Protein AF-A0A0N4XWM5-F1 (afdb_monomer_lite)

Radius of gyration: 23.97 Å; chains: 1; bounding box: 56×92×48 Å

Foldseek 3Di:
DDDDDDDPDPDPPPPPPPPPPPPPDLAQPAADPLLLVLLVLLLVLLVQLLVLCVVLVLPQLNVLSVVLNVLSSVNSNDNDLVCNLVSLLVSLVSLLSSLVSLCCSQPVDPDDDDVVSVVSSVSSLVSSLSSLLSSLSSNLRSDPDPVLSVVSVVLSVVLVVPPVPDDPCNSVSSSVSSVVNSVSSDD

Structure (mmCIF, N/CA/C/O backbone):
data_AF-A0A0N4XWM5-F1
#
_entry.id   AF-A0A0N4XWM5-F1
#
loop_
_atom_site.group_PDB
_atom_site.id
_atom_site.type_symbol
_atom_site.label_atom_id
_atom_site.label_alt_id
_atom_site.label_comp_id
_atom_site.label_asym_id
_atom_site.label_entity_id
_atom_site.label_seq_id
_atom_site.pdbx_PDB_ins_code
_atom_site.Cartn_x
_atom_site.Cartn_y
_atom_site.Cartn_z
_atom_site.occupancy
_atom_site.B_iso_or_equiv
_atom_site.auth_seq_id
_atom_site.auth_comp_id
_atom_site.auth_asym_id
_atom_site.auth_atom_id
_atom_site.pdbx_PDB_model_num
ATOM 1 N N . MET A 1 1 ? -35.590 -72.645 -29.099 1.00 42.34 1 MET A N 1
ATOM 2 C CA . MET A 1 1 ? -34.379 -71.838 -29.374 1.00 42.34 1 MET A CA 1
ATOM 3 C C . MET A 1 1 ? -34.320 -70.716 -28.354 1.00 42.34 1 MET A C 1
ATOM 5 O O . MET A 1 1 ? -35.367 -70.231 -27.949 1.00 42.34 1 MET A O 1
ATOM 9 N N . PHE A 1 2 ? -33.116 -70.461 -27.854 1.00 40.84 2 PHE A N 1
ATOM 10 C CA . PHE A 1 2 ? -32.808 -69.872 -26.552 1.00 40.84 2 PHE A CA 1
ATOM 11 C C . PHE A 1 2 ? -33.076 -68.366 -26.422 1.00 40.84 2 PHE A C 1
ATOM 13 O O . PHE A 1 2 ? -33.051 -67.621 -27.397 1.00 40.84 2 PHE A O 1
ATOM 20 N N . ALA A 1 3 ? -33.311 -67.978 -25.168 1.00 46.72 3 ALA A N 1
ATOM 21 C CA . ALA A 1 3 ? -33.497 -66.634 -24.641 1.00 46.72 3 ALA A CA 1
ATOM 22 C C . ALA A 1 3 ? -32.256 -65.735 -24.781 1.00 46.72 3 ALA A C 1
ATOM 24 O O . ALA A 1 3 ? -31.132 -66.229 -24.764 1.00 46.72 3 ALA A O 1
ATOM 25 N N . SER A 1 4 ? -32.466 -64.415 -24.780 1.00 45.94 4 SER A N 1
ATOM 26 C CA . SER A 1 4 ? -31.494 -63.466 -24.222 1.00 45.94 4 SER A CA 1
ATOM 27 C C . SER A 1 4 ? -32.194 -62.149 -23.866 1.00 45.94 4 SER A C 1
ATOM 29 O O . SER A 1 4 ? -32.525 -61.349 -24.738 1.00 45.94 4 SER A O 1
ATOM 31 N N . GLN A 1 5 ? -32.473 -61.945 -22.576 1.00 53.06 5 GLN A N 1
ATOM 32 C CA . GLN A 1 5 ? -32.844 -60.645 -22.014 1.00 53.06 5 GLN A CA 1
ATOM 33 C C . GLN A 1 5 ? -31.559 -59.960 -21.546 1.00 53.06 5 GLN A C 1
ATOM 35 O O . GLN A 1 5 ? -30.915 -60.410 -20.599 1.00 53.06 5 GLN A O 1
ATOM 40 N N . HIS A 1 6 ? -31.176 -58.879 -22.220 1.00 44.12 6 HIS A N 1
ATOM 41 C CA . HIS A 1 6 ? -30.053 -58.042 -21.814 1.00 44.12 6 HIS A CA 1
ATOM 42 C C . HIS A 1 6 ? -30.503 -57.073 -20.715 1.00 44.12 6 HIS A C 1
ATOM 44 O O . HIS A 1 6 ? -31.203 -56.100 -20.983 1.00 44.12 6 HIS A O 1
ATOM 50 N N . PHE A 1 7 ? -30.087 -57.331 -19.475 1.00 50.31 7 PHE A N 1
ATOM 51 C CA . PHE A 1 7 ? -30.136 -56.346 -18.397 1.00 50.31 7 PHE A CA 1
ATOM 52 C C . PHE A 1 7 ? -28.932 -55.409 -18.531 1.00 50.31 7 PHE A C 1
ATOM 54 O O . PHE A 1 7 ? -27.795 -55.804 -18.275 1.00 50.31 7 PHE A O 1
ATOM 61 N N . ILE A 1 8 ? -29.173 -54.165 -18.945 1.00 55.41 8 ILE A N 1
ATOM 62 C CA . ILE A 1 8 ? -28.173 -53.096 -18.885 1.00 55.41 8 ILE A CA 1
ATOM 63 C C . ILE A 1 8 ? -28.170 -52.579 -17.446 1.00 55.41 8 ILE A C 1
ATOM 65 O O . ILE A 1 8 ? -29.038 -51.807 -17.046 1.00 55.41 8 ILE A O 1
ATOM 69 N N . SER A 1 9 ? -27.215 -53.056 -16.652 1.00 48.38 9 SER A N 1
ATOM 70 C CA . SER A 1 9 ? -26.967 -52.541 -15.308 1.00 48.38 9 SER A CA 1
ATOM 71 C C . SER A 1 9 ? -26.197 -51.223 -15.431 1.00 48.38 9 SER A C 1
ATOM 73 O O . SER A 1 9 ? -24.996 -51.225 -15.700 1.00 48.38 9 SER A O 1
ATOM 75 N N . LEU A 1 10 ? -26.891 -50.087 -15.299 1.00 49.78 10 LEU A N 1
ATOM 76 C CA . LEU A 1 10 ? -26.241 -48.787 -15.131 1.00 49.78 10 LEU A CA 1
ATOM 77 C C . LEU A 1 10 ? -25.631 -48.741 -13.724 1.00 49.78 10 LEU A C 1
ATOM 79 O O . LEU A 1 10 ? -26.326 -48.512 -12.736 1.00 49.78 10 LEU A O 1
ATOM 83 N N . ALA A 1 11 ? -24.322 -48.959 -13.635 1.00 54.38 11 ALA A N 1
ATOM 84 C CA . ALA A 1 11 ? -23.566 -48.643 -12.435 1.00 54.38 11 ALA A CA 1
ATOM 85 C C . ALA A 1 11 ? -23.492 -47.114 -12.293 1.00 54.38 11 ALA A C 1
ATOM 87 O O . ALA A 1 11 ? -22.777 -46.441 -13.035 1.00 54.38 11 ALA A O 1
ATOM 88 N N . VAL A 1 12 ? -24.257 -46.561 -11.352 1.00 52.94 12 VAL A N 1
ATOM 89 C CA . VAL A 1 12 ? -24.122 -45.166 -10.924 1.00 52.94 12 VAL A CA 1
ATOM 90 C C . VAL A 1 12 ? -22.845 -45.068 -10.091 1.00 52.94 12 VAL A C 1
ATOM 92 O O . VAL A 1 12 ? -22.814 -45.465 -8.928 1.00 52.94 12 VAL A O 1
ATOM 95 N N . LEU A 1 13 ? -21.772 -44.567 -10.703 1.00 45.34 13 LEU A N 1
ATOM 96 C CA . LEU A 1 13 ? -20.573 -44.129 -9.994 1.00 45.34 13 LEU A CA 1
ATOM 97 C C . LEU A 1 13 ? -20.922 -42.851 -9.225 1.00 45.34 13 LEU A C 1
ATOM 99 O O . LEU A 1 13 ? -20.923 -41.756 -9.784 1.00 45.34 13 LEU A O 1
ATOM 103 N N . ILE A 1 14 ? -21.237 -42.999 -7.938 1.00 48.28 14 ILE A N 1
ATOM 104 C CA . ILE A 1 14 ? -21.247 -41.883 -6.992 1.00 48.28 14 ILE A CA 1
ATOM 105 C C . ILE A 1 14 ? -19.779 -41.517 -6.773 1.00 48.28 14 ILE A C 1
ATOM 107 O O . ILE A 1 14 ? -19.092 -42.100 -5.936 1.00 48.28 14 ILE A O 1
ATOM 111 N N . ILE A 1 15 ? -19.271 -40.601 -7.596 1.00 52.31 15 ILE A N 1
ATOM 112 C CA . ILE A 1 15 ? -18.007 -39.927 -7.323 1.00 52.31 15 ILE A CA 1
ATOM 113 C C . ILE A 1 15 ? -18.300 -39.036 -6.121 1.00 52.31 15 ILE A C 1
ATOM 115 O O . ILE A 1 15 ? -18.946 -37.997 -6.255 1.00 52.31 15 ILE A O 1
ATOM 119 N N . SER A 1 16 ? -17.880 -39.483 -4.940 1.00 48.94 16 SER A N 1
ATOM 120 C CA . SER A 1 16 ? -17.720 -38.628 -3.771 1.00 48.94 16 SER A CA 1
ATOM 121 C C . SER A 1 16 ? -16.696 -37.564 -4.147 1.00 48.94 16 SER A C 1
ATOM 123 O O . SER A 1 16 ? -15.493 -37.763 -4.010 1.00 48.94 16 SER A O 1
ATOM 125 N N . GLY A 1 17 ? -17.174 -36.474 -4.742 1.00 50.62 17 GLY A N 1
ATOM 126 C CA . GLY A 1 17 ? -16.390 -35.269 -4.881 1.00 50.62 17 GLY A CA 1
ATOM 127 C C . GLY A 1 17 ? -16.148 -34.771 -3.473 1.00 50.62 17 GLY A C 1
ATOM 128 O O . GLY A 1 17 ? -17.062 -34.224 -2.857 1.00 50.62 17 GLY A O 1
ATOM 129 N N . ASP A 1 18 ? -14.939 -34.987 -2.964 1.00 45.47 18 ASP A N 1
ATOM 130 C CA . ASP A 1 18 ? -14.393 -34.110 -1.946 1.00 45.47 18 ASP A CA 1
ATOM 131 C C . ASP A 1 18 ? -14.513 -32.706 -2.529 1.00 45.47 18 ASP A C 1
ATOM 133 O O . ASP A 1 18 ? -13.795 -32.324 -3.458 1.00 45.47 18 ASP A O 1
ATOM 137 N N . ALA A 1 19 ? -15.531 -31.980 -2.072 1.00 47.38 19 ALA A N 1
ATOM 138 C CA . ALA A 1 19 ? -15.660 -30.573 -2.348 1.00 47.38 19 ALA A CA 1
ATOM 139 C C . ALA A 1 19 ? -14.392 -29.952 -1.775 1.00 47.38 19 ALA A C 1
ATOM 141 O O . ALA A 1 19 ? -14.257 -29.818 -0.559 1.00 47.38 19 ALA A O 1
ATOM 142 N N . LEU A 1 20 ? -13.442 -29.644 -2.659 1.00 43.16 20 LEU A N 1
ATOM 143 C CA . LEU A 1 20 ? -12.366 -28.715 -2.382 1.00 43.16 20 LEU A CA 1
ATOM 144 C C . LEU A 1 20 ? -13.070 -27.468 -1.860 1.00 43.16 20 LEU A C 1
ATOM 146 O O . LEU A 1 20 ? -13.693 -26.733 -2.629 1.00 43.16 20 LEU A O 1
ATOM 150 N N . THR A 1 21 ? -13.085 -27.304 -0.538 1.00 44.66 21 THR A N 1
ATOM 151 C CA . THR A 1 21 ? -13.567 -26.086 0.095 1.00 44.66 21 THR A CA 1
ATOM 152 C C . THR A 1 21 ? -12.840 -24.954 -0.613 1.00 44.66 21 THR A C 1
ATOM 154 O O . THR A 1 21 ? -11.605 -25.016 -0.656 1.00 44.66 21 THR A O 1
ATOM 157 N N . PRO A 1 22 ? -13.554 -23.988 -1.223 1.00 49.03 22 PRO A N 1
ATOM 158 C CA . PRO A 1 22 ? -12.889 -22.849 -1.818 1.00 49.03 22 PRO A CA 1
ATOM 159 C C . PRO A 1 22 ? -11.994 -22.279 -0.730 1.00 49.03 22 PRO A C 1
ATOM 161 O O . PRO A 1 22 ? -12.462 -22.060 0.389 1.00 49.03 22 PRO A O 1
ATOM 164 N N . GLU A 1 23 ? -10.705 -22.174 -1.046 1.00 48.88 23 GLU A N 1
ATOM 165 C CA . GLU A 1 23 ? -9.704 -21.510 -0.225 1.00 48.88 23 GLU A CA 1
ATOM 166 C C . GLU A 1 23 ? -10.375 -20.246 0.309 1.00 48.88 23 GLU A C 1
ATOM 168 O O . GLU A 1 23 ? -10.831 -19.416 -0.482 1.00 48.88 23 GLU A O 1
ATOM 173 N N . SER A 1 24 ? -10.639 -20.221 1.619 1.00 56.59 24 SER A N 1
ATOM 174 C CA . SER A 1 24 ? -11.554 -19.261 2.231 1.00 56.59 24 SER A CA 1
ATOM 175 C C . SER A 1 24 ? -11.131 -17.871 1.790 1.00 56.59 24 SER A C 1
ATOM 177 O O . SER A 1 24 ? -10.037 -17.435 2.155 1.00 56.59 24 SER A O 1
ATOM 179 N N . SER A 1 25 ? -11.946 -17.223 0.952 1.00 60.19 25 SER A N 1
ATOM 180 C CA . SER A 1 25 ? -11.627 -15.898 0.433 1.00 60.19 25 SER A CA 1
ATOM 181 C C . SER A 1 25 ? -11.281 -15.001 1.623 1.00 60.19 25 SER A C 1
ATOM 183 O O . SER A 1 25 ? -12.008 -15.078 2.620 1.00 60.19 25 SER A O 1
ATOM 185 N N . PRO A 1 26 ? -10.184 -14.220 1.565 1.00 63.19 26 PRO A N 1
ATOM 186 C CA . PRO A 1 26 ? -9.735 -13.409 2.690 1.00 63.19 26 PRO A CA 1
ATOM 187 C C . PRO A 1 26 ? -10.919 -12.650 3.284 1.00 63.19 26 PRO A C 1
ATOM 189 O O . PRO A 1 26 ? -11.581 -11.875 2.592 1.00 63.19 26 PRO A O 1
ATOM 192 N N . SER A 1 27 ? -11.255 -12.958 4.534 1.00 68.75 27 SER A N 1
ATOM 193 C CA . SER A 1 27 ? -12.508 -12.508 5.131 1.00 68.75 27 SER A CA 1
ATOM 194 C C . SER A 1 27 ? -12.179 -11.450 6.171 1.00 68.75 27 SER A C 1
ATOM 196 O O . SER A 1 27 ? -11.717 -11.799 7.257 1.00 68.75 27 SER A O 1
ATOM 198 N N . CYS A 1 28 ? -12.448 -10.178 5.860 1.00 78.81 28 CYS A N 1
ATOM 199 C CA . CYS A 1 28 ? -12.369 -9.061 6.809 1.00 78.81 28 CYS A CA 1
ATOM 200 C C . CYS A 1 28 ? -13.460 -9.168 7.889 1.00 78.81 28 CYS A C 1
ATOM 202 O O . CYS A 1 28 ? -14.331 -8.304 7.999 1.00 78.81 28 CYS A O 1
ATOM 204 N N . ALA A 1 29 ? -13.462 -10.251 8.660 1.00 71.38 29 ALA A N 1
ATOM 205 C CA . ALA A 1 29 ? -14.595 -10.658 9.482 1.00 71.38 29 ALA A CA 1
ATOM 206 C C . ALA A 1 29 ? -15.008 -9.591 10.509 1.00 71.38 29 ALA A C 1
ATOM 208 O O . ALA A 1 29 ? -16.184 -9.500 10.848 1.00 71.38 29 ALA A O 1
ATOM 209 N N . ASN A 1 30 ? -14.058 -8.763 10.962 1.00 73.00 30 ASN A N 1
ATOM 210 C CA . ASN A 1 30 ? -14.251 -7.823 12.069 1.00 73.00 30 ASN A CA 1
ATOM 211 C C . ASN A 1 30 ? -13.902 -6.360 11.726 1.00 73.00 30 ASN A C 1
ATOM 213 O O . ASN A 1 30 ? -13.816 -5.517 12.621 1.00 73.00 30 ASN A O 1
ATOM 217 N N . GLY A 1 31 ? -13.689 -6.040 10.446 1.00 80.88 31 GLY A N 1
ATOM 218 C CA . GLY A 1 31 ? -13.381 -4.682 9.990 1.00 80.88 31 GLY A CA 1
ATOM 219 C C . GLY A 1 31 ? -14.623 -3.895 9.547 1.00 80.88 31 GLY A C 1
ATOM 220 O O . GLY A 1 31 ? -15.576 -4.495 9.049 1.00 80.88 31 GLY A O 1
ATOM 221 N N . PRO A 1 32 ? -14.633 -2.551 9.658 1.00 88.44 32 PRO A N 1
ATOM 222 C CA . PRO A 1 32 ? -15.615 -1.727 8.953 1.00 88.44 32 PRO A CA 1
ATOM 223 C C . PRO A 1 32 ? -15.603 -2.022 7.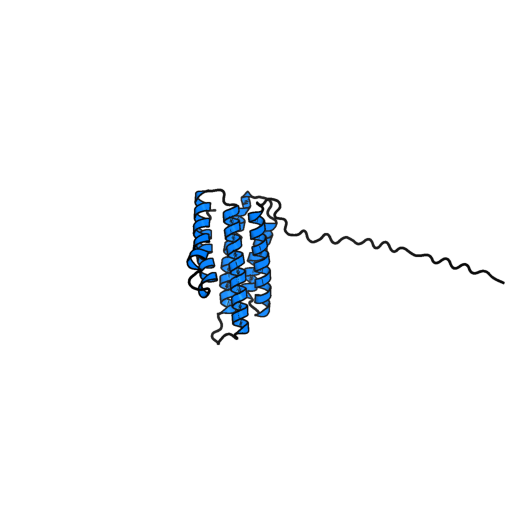445 1.00 88.44 32 PRO A C 1
ATOM 225 O O . PRO A 1 32 ? -14.541 -2.273 6.874 1.00 88.44 32 PRO A O 1
ATOM 228 N N . THR A 1 33 ? -16.758 -1.937 6.778 1.00 90.88 33 THR A N 1
ATOM 229 C CA . THR A 1 33 ? -16.878 -2.224 5.335 1.00 90.88 33 THR A CA 1
ATOM 230 C C . THR A 1 33 ? -15.885 -1.421 4.491 1.00 90.88 33 THR A C 1
ATOM 232 O O . THR A 1 33 ? -15.225 -1.996 3.629 1.00 90.88 33 THR A O 1
ATOM 235 N N . GLU A 1 34 ? -15.720 -0.126 4.782 1.00 92.62 34 GLU A N 1
ATOM 236 C CA . GLU A 1 34 ? -14.761 0.730 4.069 1.00 92.62 34 GLU A CA 1
ATOM 237 C C . GLU A 1 34 ? -13.315 0.273 4.270 1.00 92.62 34 GLU A C 1
ATOM 239 O O . GLU A 1 34 ? -12.582 0.123 3.299 1.00 92.62 34 GLU A O 1
ATOM 244 N N . PHE A 1 35 ? -12.918 -0.039 5.509 1.00 94.25 35 PHE A N 1
ATOM 245 C CA . PHE A 1 35 ? -11.590 -0.589 5.791 1.00 94.25 35 PHE A CA 1
ATOM 246 C C . PHE A 1 35 ? -11.330 -1.847 4.957 1.00 94.25 35 PHE A C 1
ATOM 248 O O . PHE A 1 35 ? -10.300 -1.941 4.297 1.00 94.25 35 PHE A O 1
ATOM 255 N N . CYS A 1 36 ? -12.280 -2.786 4.935 1.00 94.31 36 CYS A N 1
ATOM 256 C CA . CYS A 1 36 ? -12.103 -4.022 4.185 1.00 94.31 36 CYS A CA 1
ATOM 257 C C . CYS A 1 36 ? -11.936 -3.777 2.685 1.00 94.31 36 CYS A C 1
ATOM 259 O O . CYS A 1 36 ? -11.040 -4.345 2.062 1.00 94.31 36 CYS A O 1
ATOM 261 N N . ARG A 1 37 ? -12.783 -2.913 2.115 1.00 94.94 37 ARG A N 1
ATOM 262 C CA . ARG A 1 37 ? -12.737 -2.560 0.695 1.00 94.94 37 ARG A CA 1
ATOM 263 C C . ARG A 1 37 ? -11.349 -2.058 0.300 1.00 94.94 37 ARG A C 1
ATOM 265 O O . ARG A 1 37 ? -10.789 -2.538 -0.678 1.00 94.94 37 ARG A O 1
ATOM 272 N N . HIS A 1 38 ? -10.781 -1.155 1.090 1.00 97.62 38 HIS A N 1
ATOM 273 C CA . HIS A 1 38 ? -9.456 -0.600 0.828 1.00 97.62 38 HIS A CA 1
ATOM 274 C C . HIS A 1 38 ? -8.327 -1.629 0.973 1.00 97.62 38 HIS A C 1
ATOM 276 O O . HIS A 1 38 ? -7.429 -1.697 0.134 1.00 97.62 38 HIS A O 1
ATOM 282 N N . VAL A 1 39 ? -8.369 -2.486 1.997 1.00 96.75 39 VAL A N 1
ATOM 283 C CA . VAL A 1 39 ? -7.352 -3.541 2.152 1.00 96.75 39 VAL A CA 1
ATOM 284 C C . VAL A 1 39 ? -7.431 -4.554 0.997 1.00 96.75 39 VAL A C 1
ATOM 286 O O . VAL A 1 39 ? -6.394 -4.992 0.499 1.00 96.75 39 VAL A O 1
ATOM 289 N N . LEU A 1 40 ? -8.633 -4.882 0.510 1.00 95.94 40 LEU A N 1
ATOM 290 C CA . LEU A 1 40 ? -8.814 -5.731 -0.674 1.00 95.94 40 LEU A CA 1
ATOM 291 C C . LEU A 1 40 ? -8.253 -5.078 -1.942 1.00 95.94 40 LEU A C 1
ATOM 293 O O . LEU A 1 40 ? -7.499 -5.723 -2.665 1.00 95.94 40 LEU A O 1
ATOM 297 N N . PHE A 1 41 ? -8.543 -3.799 -2.185 1.00 96.88 41 PHE A N 1
ATOM 298 C CA . PHE A 1 41 ? -7.983 -3.077 -3.334 1.00 96.88 41 PHE A CA 1
ATOM 299 C C . PHE A 1 41 ? -6.459 -2.974 -3.273 1.00 96.88 41 PHE A C 1
ATOM 301 O O . PHE A 1 41 ? -5.788 -3.147 -4.288 1.00 96.88 41 PHE A O 1
ATOM 308 N N . THR A 1 42 ? -5.895 -2.828 -2.073 1.00 97.88 42 THR A N 1
ATOM 309 C CA . THR A 1 42 ? -4.443 -2.913 -1.874 1.00 97.88 42 THR A CA 1
ATOM 310 C C . THR A 1 42 ? -3.896 -4.269 -2.330 1.00 97.88 42 THR A C 1
ATOM 312 O O . THR A 1 42 ? -2.881 -4.322 -3.025 1.00 97.88 42 THR A O 1
ATOM 315 N N . HIS A 1 43 ? -4.556 -5.372 -1.958 1.00 97.56 43 HIS A N 1
ATOM 316 C CA . HIS A 1 43 ? -4.155 -6.714 -2.387 1.00 97.56 43 HIS A CA 1
ATOM 317 C C . HIS A 1 43 ? -4.225 -6.851 -3.913 1.00 97.56 43 HIS A C 1
ATOM 319 O O . HIS A 1 43 ? -3.269 -7.291 -4.546 1.00 97.56 43 HIS A O 1
ATOM 325 N N . GLU A 1 44 ? -5.326 -6.426 -4.529 1.00 97.38 44 GLU A N 1
ATOM 326 C CA . GLU A 1 44 ? -5.507 -6.490 -5.983 1.00 97.38 44 GLU A CA 1
ATOM 327 C C . GLU A 1 44 ? -4.440 -5.678 -6.733 1.00 97.38 44 GLU A C 1
ATOM 329 O O . GLU A 1 44 ? -3.831 -6.186 -7.681 1.00 97.38 44 GLU A O 1
ATOM 334 N N . ALA A 1 45 ? -4.139 -4.468 -6.259 1.00 98.19 45 ALA A N 1
ATOM 335 C CA . ALA A 1 45 ? -3.094 -3.615 -6.813 1.00 98.19 45 ALA A CA 1
ATOM 336 C C . ALA A 1 45 ? -1.701 -4.261 -6.699 1.00 98.19 45 ALA A C 1
ATOM 338 O O . ALA A 1 45 ? -0.932 -4.269 -7.663 1.00 98.19 45 ALA A O 1
ATOM 339 N N . ASN A 1 46 ? -1.391 -4.904 -5.567 1.00 98.50 46 ASN A N 1
ATOM 340 C CA . ASN A 1 46 ? -0.149 -5.665 -5.415 1.00 98.50 46 ASN A CA 1
ATOM 341 C C . ASN A 1 46 ? -0.049 -6.808 -6.419 1.00 98.50 46 ASN A C 1
ATOM 343 O O . ASN A 1 46 ? 1.014 -7.040 -6.993 1.00 98.50 46 ASN A O 1
ATOM 347 N N . ARG A 1 47 ? -1.143 -7.545 -6.634 1.00 98.38 47 ARG A N 1
ATOM 348 C CA . ARG A 1 47 ? -1.178 -8.668 -7.578 1.00 98.38 47 ARG A CA 1
ATOM 349 C C . ARG A 1 47 ? -0.963 -8.196 -9.016 1.00 98.38 47 ARG A C 1
ATOM 351 O O . ARG A 1 47 ? -0.237 -8.866 -9.755 1.00 98.38 47 ARG A O 1
ATOM 358 N N . ALA A 1 48 ? -1.535 -7.052 -9.391 1.00 98.12 48 ALA A N 1
ATOM 359 C CA . ALA A 1 48 ? -1.307 -6.422 -10.690 1.00 98.12 48 ALA A CA 1
ATOM 360 C C . ALA A 1 48 ? 0.166 -6.010 -10.870 1.00 98.12 48 ALA A C 1
ATOM 362 O O . ALA A 1 48 ? 0.828 -6.478 -11.799 1.00 98.12 48 ALA A O 1
ATOM 363 N N . ALA A 1 49 ? 0.729 -5.267 -9.914 1.00 98.19 49 ALA A N 1
ATOM 364 C CA . ALA A 1 49 ? 2.132 -4.858 -9.949 1.00 98.19 49 ALA A CA 1
ATOM 365 C C . ALA A 1 49 ? 3.104 -6.052 -9.946 1.00 98.19 49 ALA A C 1
ATOM 367 O O . ALA A 1 49 ? 4.099 -6.042 -10.671 1.00 98.19 49 ALA A O 1
ATOM 368 N N . LEU A 1 50 ? 2.822 -7.111 -9.175 1.00 98.56 50 LEU A N 1
ATOM 369 C CA . LEU A 1 50 ? 3.627 -8.337 -9.165 1.00 98.56 50 LEU A CA 1
ATOM 370 C C . LEU A 1 50 ? 3.664 -9.001 -10.541 1.00 98.56 50 LEU A C 1
ATOM 372 O O . LEU A 1 50 ? 4.722 -9.482 -10.945 1.00 98.56 50 LEU A O 1
ATOM 376 N N . LYS A 1 51 ? 2.543 -9.036 -11.268 1.00 98.19 51 LYS A N 1
ATOM 377 C CA . LYS A 1 51 ? 2.507 -9.595 -12.624 1.00 98.19 51 LYS A CA 1
ATOM 378 C C . LYS A 1 51 ? 3.493 -8.858 -13.535 1.00 98.19 51 LYS A C 1
ATOM 380 O O . LYS A 1 51 ? 4.345 -9.502 -14.139 1.00 98.19 51 LYS A O 1
ATOM 385 N N . HIS A 1 52 ? 3.439 -7.531 -13.548 1.00 97.56 52 HIS A N 1
ATOM 386 C CA . HIS A 1 52 ? 4.317 -6.700 -14.372 1.00 97.56 52 HIS A CA 1
ATOM 387 C C . HIS A 1 52 ? 5.786 -6.752 -13.935 1.00 97.56 52 HIS A C 1
ATOM 389 O O . HIS A 1 52 ? 6.686 -6.824 -14.765 1.00 97.56 52 HIS A O 1
ATOM 395 N N . LEU A 1 53 ? 6.056 -6.805 -12.629 1.00 96.81 53 LEU A N 1
ATOM 396 C CA . LEU A 1 53 ? 7.417 -6.981 -12.121 1.00 96.81 53 LEU A CA 1
ATOM 397 C C . LEU A 1 53 ? 8.047 -8.308 -12.572 1.00 96.81 53 LEU A C 1
ATOM 399 O O . LEU A 1 53 ? 9.250 -8.353 -12.823 1.00 96.81 53 LEU A O 1
ATOM 403 N N . ASN A 1 54 ? 7.259 -9.383 -12.687 1.00 96.38 54 ASN A N 1
ATOM 404 C CA . ASN A 1 54 ? 7.745 -10.654 -13.231 1.00 96.38 54 ASN A CA 1
ATOM 405 C C . ASN A 1 54 ? 8.072 -10.555 -14.728 1.00 96.38 54 ASN A C 1
ATOM 407 O O . ASN A 1 54 ? 9.045 -11.166 -15.164 1.00 96.38 54 ASN A O 1
ATOM 411 N N . GLU A 1 55 ? 7.304 -9.778 -15.499 1.00 94.62 55 GLU A N 1
ATOM 412 C CA . GLU A 1 55 ? 7.539 -9.566 -16.937 1.00 94.62 55 GLU A CA 1
ATOM 413 C C . GLU A 1 55 ? 8.907 -8.906 -17.204 1.00 94.62 55 GLU A C 1
ATOM 415 O O . GLU A 1 55 ? 9.551 -9.229 -18.200 1.00 94.62 55 GLU A O 1
ATOM 420 N N . ILE A 1 56 ? 9.391 -8.061 -16.282 1.00 93.25 56 ILE A N 1
ATOM 421 C CA . ILE A 1 56 ? 10.675 -7.341 -16.403 1.00 93.25 56 ILE A CA 1
ATOM 422 C C . ILE A 1 56 ? 11.834 -7.930 -15.564 1.00 93.25 56 ILE A C 1
ATOM 424 O O . ILE A 1 56 ? 12.892 -7.308 -15.463 1.00 93.25 56 ILE A O 1
ATOM 428 N N . ASP A 1 57 ? 11.661 -9.101 -14.931 1.00 94.25 57 ASP A N 1
ATOM 429 C CA . ASP A 1 57 ? 12.621 -9.697 -13.967 1.00 94.25 57 ASP A CA 1
ATOM 430 C C . ASP A 1 57 ? 13.022 -8.725 -12.826 1.00 94.25 57 ASP A C 1
ATOM 432 O O . ASP A 1 57 ? 14.177 -8.644 -12.396 1.00 94.25 57 ASP A O 1
ATOM 436 N N . GLY A 1 58 ? 12.047 -7.967 -12.308 1.00 94.56 58 GLY A N 1
ATOM 437 C CA . GLY A 1 58 ? 12.202 -6.988 -11.226 1.00 94.56 58 GLY A CA 1
ATOM 438 C C . GLY A 1 58 ? 12.357 -7.635 -9.847 1.00 94.56 58 GLY A C 1
ATOM 439 O O . GLY A 1 58 ? 11.501 -7.492 -8.971 1.00 94.56 58 GLY A O 1
ATOM 440 N N . ARG A 1 59 ? 13.432 -8.407 -9.647 1.00 96.06 59 ARG A N 1
ATOM 441 C CA . ARG A 1 59 ? 13.610 -9.298 -8.484 1.00 96.06 59 ARG A CA 1
ATOM 442 C C . ARG A 1 59 ? 13.499 -8.610 -7.122 1.00 96.06 59 ARG A C 1
ATOM 444 O O . ARG A 1 59 ? 13.004 -9.227 -6.174 1.00 96.06 59 ARG A O 1
ATOM 451 N N . ASN A 1 60 ? 13.969 -7.371 -6.981 1.00 96.81 60 ASN A N 1
ATOM 452 C CA . ASN A 1 60 ? 13.923 -6.676 -5.696 1.00 96.81 60 ASN A CA 1
ATOM 453 C C . ASN A 1 60 ? 12.507 -6.186 -5.370 1.00 96.81 60 ASN A C 1
ATOM 455 O O . ASN A 1 60 ? 12.051 -6.350 -4.234 1.00 96.81 60 ASN A O 1
ATOM 459 N N . GLY A 1 61 ? 11.819 -5.627 -6.364 1.00 97.06 61 GLY A N 1
ATOM 460 C CA . GLY A 1 61 ? 10.420 -5.234 -6.316 1.00 97.06 61 GLY A CA 1
ATOM 461 C C . GLY A 1 61 ? 9.535 -6.434 -6.009 1.00 97.06 61 GLY A C 1
ATOM 462 O O . GLY A 1 61 ? 8.784 -6.377 -5.041 1.00 97.06 61 GLY A O 1
ATOM 463 N N . ILE A 1 62 ? 9.703 -7.558 -6.723 1.00 98.44 62 ILE A N 1
ATOM 464 C CA . ILE A 1 62 ? 8.960 -8.811 -6.472 1.00 98.44 62 ILE A CA 1
ATOM 465 C C . ILE A 1 62 ? 9.094 -9.224 -5.010 1.00 98.44 62 ILE A C 1
ATOM 467 O O . ILE A 1 62 ? 8.095 -9.459 -4.327 1.00 98.44 62 ILE A O 1
ATOM 471 N N . LYS A 1 63 ? 10.332 -9.291 -4.507 1.00 98.38 63 LYS A N 1
ATOM 472 C CA . LYS A 1 63 ? 10.599 -9.719 -3.134 1.00 98.38 63 LYS A CA 1
ATOM 473 C C . LYS A 1 63 ? 9.914 -8.810 -2.114 1.00 98.38 63 LYS A C 1
ATOM 475 O O . LYS A 1 63 ? 9.270 -9.316 -1.199 1.00 98.38 63 LYS A O 1
ATOM 480 N N . ARG A 1 64 ? 10.063 -7.487 -2.239 1.00 98.44 64 ARG A N 1
ATOM 481 C CA . ARG A 1 64 ? 9.476 -6.537 -1.279 1.00 98.44 64 ARG A CA 1
ATOM 482 C C . ARG A 1 64 ? 7.959 -6.473 -1.376 1.00 98.44 64 ARG A C 1
ATOM 484 O O . ARG A 1 64 ? 7.303 -6.464 -0.342 1.00 98.44 64 ARG A O 1
ATOM 491 N N . LEU A 1 65 ? 7.411 -6.476 -2.585 1.00 98.56 65 LEU A N 1
ATOM 492 C CA . LEU A 1 65 ? 5.972 -6.401 -2.792 1.00 98.56 65 LEU A CA 1
ATOM 493 C C . LEU A 1 65 ? 5.271 -7.675 -2.311 1.00 98.56 65 LEU A C 1
ATOM 495 O O . LEU A 1 65 ? 4.234 -7.587 -1.674 1.00 98.56 65 LEU A O 1
ATOM 499 N N . THR A 1 66 ? 5.884 -8.850 -2.484 1.00 98.69 66 THR A N 1
ATOM 500 C CA . THR A 1 66 ? 5.371 -10.106 -1.903 1.00 98.69 66 THR A CA 1
ATOM 501 C C . THR A 1 66 ? 5.338 -10.054 -0.370 1.00 98.69 66 THR A C 1
ATOM 503 O O . THR A 1 66 ? 4.391 -10.529 0.258 1.00 98.69 66 THR A O 1
ATOM 506 N N . GLN A 1 67 ? 6.363 -9.462 0.256 1.00 98.44 67 GLN A N 1
ATOM 507 C CA . GLN A 1 67 ? 6.387 -9.263 1.710 1.00 98.44 67 GLN A CA 1
ATOM 508 C C . GLN A 1 67 ? 5.281 -8.305 2.166 1.00 98.44 67 GLN A C 1
ATOM 510 O O . GLN A 1 67 ? 4.599 -8.597 3.147 1.00 98.44 67 GLN A O 1
ATOM 515 N N . ALA A 1 68 ? 5.082 -7.196 1.450 1.00 98.62 68 ALA A N 1
ATOM 516 C CA . ALA A 1 68 ? 3.998 -6.260 1.723 1.00 98.62 68 ALA A CA 1
ATOM 517 C C . ALA A 1 68 ? 2.624 -6.930 1.558 1.00 98.62 68 ALA A C 1
ATOM 519 O O . ALA A 1 68 ? 1.779 -6.820 2.440 1.00 98.62 68 ALA A O 1
ATOM 520 N N . ASP A 1 69 ? 2.430 -7.706 0.491 1.00 98.50 69 ASP A N 1
ATOM 521 C CA . ASP A 1 69 ? 1.175 -8.406 0.209 1.00 98.50 69 ASP A CA 1
ATOM 522 C C . ASP A 1 69 ? 0.837 -9.478 1.255 1.00 98.50 69 ASP A C 1
ATOM 524 O O . ASP A 1 69 ? -0.317 -9.655 1.635 1.00 98.50 69 ASP A O 1
ATOM 528 N N . THR A 1 70 ? 1.854 -10.131 1.819 1.00 98.19 70 THR A N 1
ATOM 529 C CA . THR A 1 70 ? 1.669 -11.050 2.953 1.00 98.19 70 THR A CA 1
ATOM 530 C C . THR A 1 70 ? 1.087 -10.328 4.176 1.00 98.19 70 THR A C 1
ATOM 532 O O . THR A 1 70 ? 0.241 -10.884 4.876 1.00 98.19 70 THR A O 1
ATOM 535 N N . LEU A 1 71 ? 1.502 -9.083 4.436 1.00 98.06 71 LEU A N 1
ATOM 536 C CA . LEU A 1 71 ? 0.944 -8.267 5.521 1.00 98.06 71 LEU A CA 1
ATOM 537 C C . LEU A 1 71 ? -0.476 -7.782 5.201 1.00 98.06 71 LEU A C 1
ATOM 539 O O . LEU A 1 71 ? -1.316 -7.747 6.097 1.00 98.06 71 LEU A O 1
ATOM 543 N N . VAL A 1 72 ? -0.778 -7.492 3.931 1.00 97.31 72 VAL A N 1
ATOM 544 C CA . VAL A 1 72 ? -2.149 -7.192 3.481 1.00 97.31 72 VAL A CA 1
ATOM 545 C C . VAL A 1 72 ? -3.070 -8.389 3.728 1.00 97.31 72 VAL A C 1
ATOM 547 O O . VAL A 1 72 ? -4.140 -8.234 4.308 1.00 97.31 72 VAL A O 1
ATOM 550 N N . LEU A 1 73 ? -2.640 -9.606 3.386 1.00 95.81 73 LEU A N 1
ATOM 551 C CA . LEU A 1 73 ? -3.393 -10.826 3.698 1.00 95.81 73 LEU A CA 1
ATOM 552 C C . LEU A 1 73 ? -3.549 -11.039 5.211 1.00 95.81 73 LEU A C 1
ATOM 554 O O . LEU A 1 73 ? -4.596 -11.501 5.663 1.00 95.81 73 LEU A O 1
ATOM 558 N N . ALA A 1 74 ? -2.536 -10.688 6.008 1.00 94.94 74 ALA A N 1
ATOM 559 C CA . ALA A 1 74 ? -2.646 -10.726 7.463 1.00 94.94 74 ALA A CA 1
ATOM 560 C C . ALA A 1 74 ? -3.691 -9.726 7.988 1.00 94.94 74 ALA A C 1
ATOM 562 O O . ALA A 1 74 ? -4.453 -10.085 8.878 1.00 94.94 74 ALA A O 1
ATOM 563 N N . LEU A 1 75 ? -3.779 -8.519 7.414 1.00 94.50 75 LEU A N 1
ATOM 564 C CA . LEU A 1 75 ? -4.837 -7.547 7.720 1.00 94.50 75 LEU A CA 1
ATOM 565 C C . LEU A 1 75 ? -6.226 -8.069 7.352 1.00 94.50 75 LEU A C 1
ATOM 567 O O . LEU A 1 75 ? -7.148 -7.940 8.152 1.00 94.50 75 LEU A O 1
ATOM 571 N N . LEU A 1 76 ? -6.375 -8.672 6.168 1.00 94.31 76 LEU A N 1
ATOM 572 C CA . LEU A 1 76 ? -7.651 -9.240 5.722 1.00 94.31 76 LEU A CA 1
ATOM 573 C C . LEU A 1 76 ? -8.130 -10.359 6.643 1.00 94.31 76 LEU A C 1
ATOM 575 O O . LEU A 1 76 ? -9.329 -10.508 6.818 1.00 94.31 76 LEU A O 1
ATOM 579 N N . ASN A 1 77 ? -7.210 -11.117 7.238 1.00 93.00 77 ASN A N 1
ATOM 580 C CA . ASN A 1 77 ? -7.525 -12.215 8.149 1.00 93.00 77 ASN A CA 1
ATOM 581 C C . ASN A 1 77 ? -7.491 -11.813 9.634 1.00 93.00 77 ASN A C 1
ATOM 583 O O . ASN A 1 77 ? -7.693 -12.668 10.499 1.00 93.00 77 ASN A O 1
ATOM 587 N N . GLU A 1 78 ? -7.212 -10.547 9.957 1.00 93.38 78 GLU A N 1
ATOM 588 C CA . GLU A 1 78 ? -7.152 -10.101 11.344 1.00 93.38 78 GLU A CA 1
ATOM 589 C C . GLU A 1 78 ? -8.565 -9.979 11.925 1.00 93.38 78 GLU A C 1
ATOM 591 O O . GLU A 1 78 ? -9.475 -9.375 11.353 1.00 93.38 78 GLU A O 1
ATOM 596 N N . THR A 1 79 ? -8.731 -10.562 13.107 1.00 89.75 79 THR A N 1
ATOM 597 C CA . THR A 1 79 ? -10.001 -10.601 13.834 1.00 89.75 79 THR A CA 1
ATOM 598 C C . THR A 1 79 ? -9.996 -9.645 15.022 1.00 89.75 79 THR A C 1
ATOM 600 O O . THR A 1 79 ? -11.056 -9.188 15.446 1.00 89.75 79 THR A O 1
ATOM 603 N N . ASP A 1 80 ? -8.826 -9.303 15.551 1.00 91.00 80 ASP A N 1
ATOM 604 C CA . ASP A 1 80 ? -8.684 -8.367 16.654 1.00 91.00 80 ASP A CA 1
ATOM 605 C C . ASP A 1 80 ? -8.498 -6.939 16.128 1.00 91.00 80 ASP A C 1
ATOM 607 O O . ASP A 1 80 ? -7.417 -6.543 15.682 1.00 91.00 80 ASP A O 1
ATOM 611 N N . SER A 1 81 ? -9.555 -6.132 16.225 1.00 90.75 81 SER A N 1
ATOM 612 C CA . SER A 1 81 ? -9.531 -4.741 15.770 1.00 90.75 81 SER A CA 1
ATOM 613 C C . SER A 1 81 ? -8.516 -3.873 16.518 1.00 90.75 81 SER A C 1
ATOM 615 O O . SER A 1 81 ? -8.049 -2.874 15.968 1.00 90.75 81 SER A O 1
ATOM 617 N N . THR A 1 82 ? -8.095 -4.264 17.728 1.00 90.56 82 THR A N 1
ATOM 618 C CA . THR A 1 82 ? -7.050 -3.546 18.474 1.00 90.56 82 THR A CA 1
ATOM 619 C C . THR A 1 82 ? -5.677 -3.670 17.809 1.00 90.56 82 THR A C 1
ATOM 621 O O . THR A 1 82 ? -4.811 -2.815 18.002 1.00 90.56 82 THR A O 1
ATOM 624 N N . ARG A 1 83 ? -5.486 -4.685 16.954 1.00 93.62 83 ARG A N 1
ATOM 625 C CA . ARG A 1 83 ? -4.245 -4.927 16.207 1.00 93.62 83 ARG A CA 1
ATOM 626 C C . ARG A 1 83 ? -4.206 -4.240 14.847 1.00 93.62 83 ARG A C 1
ATOM 628 O O . ARG A 1 83 ? -3.117 -4.108 14.284 1.00 93.62 83 ARG A O 1
ATOM 635 N N . PHE A 1 84 ? -5.341 -3.751 14.337 1.00 93.56 84 PHE A N 1
ATOM 636 C CA . PHE A 1 84 ? -5.414 -3.124 13.012 1.00 93.56 84 PHE A CA 1
ATOM 637 C C . PHE A 1 84 ? -4.429 -1.972 12.862 1.00 93.56 84 PHE A C 1
ATOM 639 O O . PHE A 1 84 ? -3.708 -1.930 11.872 1.00 93.56 84 PHE A O 1
ATOM 646 N N . ARG A 1 85 ? -4.329 -1.073 13.851 1.00 94.06 85 ARG A N 1
ATOM 647 C CA . ARG A 1 85 ? -3.406 0.075 13.780 1.00 94.06 85 ARG A CA 1
ATOM 648 C C . ARG A 1 85 ? -1.957 -0.371 13.577 1.00 94.06 85 ARG A C 1
ATOM 650 O O . ARG A 1 85 ? -1.263 0.161 12.713 1.00 94.06 85 ARG A O 1
ATOM 657 N N . VAL A 1 86 ? -1.508 -1.346 14.366 1.00 95.94 86 VAL A N 1
ATOM 658 C CA . VAL A 1 86 ? -0.130 -1.852 14.320 1.00 95.94 86 VAL A CA 1
ATOM 659 C C . VAL A 1 86 ? 0.139 -2.559 12.992 1.00 95.94 86 VAL A C 1
ATOM 661 O O . VAL A 1 86 ? 1.157 -2.286 12.355 1.00 95.94 86 VAL A O 1
ATOM 664 N N . LEU A 1 87 ? -0.780 -3.416 12.539 1.00 96.38 87 LEU A N 1
ATOM 665 C CA . LEU A 1 87 ? -0.640 -4.121 11.264 1.00 96.38 87 LEU A CA 1
ATOM 666 C C . LEU A 1 87 ? -0.694 -3.171 10.062 1.00 96.38 87 LEU A C 1
ATOM 668 O O . LEU A 1 87 ? 0.108 -3.313 9.144 1.00 96.38 87 LEU A O 1
ATOM 672 N N . LEU A 1 88 ? -1.576 -2.169 10.071 1.00 97.19 88 LEU A N 1
ATOM 673 C CA . LEU A 1 88 ? -1.648 -1.147 9.024 1.00 97.19 88 LEU A CA 1
ATOM 674 C C . LEU A 1 88 ? -0.350 -0.353 8.938 1.00 97.19 88 LEU A C 1
ATOM 676 O O . LEU A 1 88 ? 0.156 -0.139 7.841 1.00 97.19 88 LEU A O 1
ATOM 680 N N . LYS A 1 89 ? 0.229 0.019 10.086 1.00 97.81 89 LYS A N 1
ATOM 681 C CA . LYS A 1 89 ? 1.528 0.696 10.141 1.00 97.81 89 LYS A CA 1
ATOM 682 C C . LYS A 1 89 ? 2.620 -0.142 9.469 1.00 97.81 89 LYS A C 1
ATOM 684 O O . LYS A 1 89 ? 3.326 0.354 8.596 1.00 97.81 89 LYS A O 1
ATOM 689 N N . GLN A 1 90 ? 2.728 -1.418 9.846 1.00 98.19 90 GLN A N 1
ATOM 690 C CA . GLN A 1 90 ? 3.704 -2.351 9.270 1.00 98.19 90 GLN A CA 1
ATOM 691 C C . GLN A 1 90 ? 3.480 -2.567 7.768 1.00 98.19 90 GLN A C 1
ATOM 693 O O . GLN A 1 90 ? 4.435 -2.622 6.995 1.00 98.19 90 GLN A O 1
ATOM 698 N N . THR A 1 91 ? 2.218 -2.667 7.351 1.00 98.31 91 THR A N 1
ATOM 699 C CA . THR A 1 91 ? 1.845 -2.871 5.948 1.00 98.31 91 THR A CA 1
ATOM 700 C C . THR A 1 91 ? 2.191 -1.644 5.109 1.00 98.31 91 THR A C 1
ATOM 702 O O . THR A 1 91 ? 2.803 -1.785 4.053 1.00 98.31 91 THR A O 1
ATOM 705 N N . LEU A 1 92 ? 1.881 -0.437 5.596 1.00 98.50 92 LEU A N 1
ATOM 706 C CA . LEU A 1 92 ? 2.234 0.816 4.930 1.00 98.50 92 LEU A CA 1
ATOM 707 C C . LEU A 1 92 ? 3.756 0.968 4.792 1.00 98.50 92 LEU A C 1
ATOM 709 O O . LEU A 1 92 ? 4.244 1.296 3.713 1.00 98.50 92 LEU A O 1
ATOM 713 N N . GLU A 1 93 ? 4.518 0.677 5.849 1.00 98.44 93 GLU A N 1
ATOM 714 C CA . GLU A 1 93 ? 5.985 0.688 5.804 1.00 98.44 93 GLU A CA 1
ATOM 715 C C . GLU A 1 93 ? 6.533 -0.284 4.745 1.00 98.44 93 GLU A C 1
ATOM 717 O O . GLU A 1 93 ? 7.392 0.081 3.936 1.00 98.44 93 GLU A O 1
ATOM 722 N N . ALA A 1 94 ? 6.001 -1.510 4.701 1.00 98.56 94 ALA A N 1
ATOM 723 C CA . ALA A 1 94 ? 6.403 -2.509 3.718 1.00 98.56 94 ALA A CA 1
ATOM 724 C C . ALA A 1 94 ? 6.078 -2.079 2.277 1.00 98.56 94 ALA A C 1
ATOM 726 O O . ALA A 1 94 ? 6.913 -2.267 1.389 1.00 98.56 94 ALA A O 1
ATOM 727 N N . GLN A 1 95 ? 4.915 -1.462 2.047 1.00 98.38 95 GLN A N 1
ATOM 728 C CA . GLN A 1 95 ? 4.517 -0.956 0.730 1.00 98.38 95 GLN A CA 1
ATOM 729 C C . GLN A 1 95 ? 5.385 0.201 0.244 1.00 98.38 95 GLN A C 1
ATOM 731 O O . GLN A 1 95 ? 5.826 0.208 -0.904 1.00 98.38 95 GLN A O 1
ATOM 736 N N . LEU A 1 96 ? 5.699 1.155 1.124 1.00 98.31 96 LEU A N 1
ATOM 737 C CA . LEU A 1 96 ? 6.622 2.245 0.801 1.00 98.31 96 LEU A CA 1
ATOM 738 C C . LEU A 1 96 ? 7.998 1.690 0.409 1.00 98.31 96 LEU A C 1
ATOM 740 O O . LEU A 1 96 ? 8.580 2.103 -0.596 1.00 98.31 96 LEU A O 1
ATOM 744 N N . GLY A 1 97 ? 8.484 0.684 1.142 1.00 98.12 97 GLY A N 1
ATOM 745 C CA . GLY A 1 97 ? 9.705 -0.037 0.790 1.00 98.12 97 GLY A CA 1
ATOM 746 C C . GLY A 1 97 ? 9.618 -0.768 -0.556 1.00 98.12 97 GLY A C 1
ATOM 747 O O . GLY A 1 97 ? 10.591 -0.770 -1.316 1.00 98.12 97 GLY A O 1
ATOM 748 N N . ALA A 1 98 ? 8.469 -1.367 -0.879 1.00 98.31 98 ALA A N 1
ATOM 749 C CA . ALA A 1 98 ? 8.233 -2.019 -2.165 1.00 98.31 98 ALA A CA 1
ATOM 750 C C . ALA A 1 98 ? 8.256 -1.021 -3.328 1.00 98.31 98 ALA A C 1
ATOM 752 O O . ALA A 1 98 ? 8.935 -1.279 -4.322 1.00 98.31 98 ALA A O 1
ATOM 753 N N . LEU A 1 99 ? 7.626 0.149 -3.176 1.00 97.31 99 LEU A N 1
ATOM 754 C CA . LEU A 1 99 ? 7.651 1.223 -4.172 1.00 97.31 99 LEU A CA 1
ATOM 755 C C . LEU A 1 99 ? 9.083 1.699 -4.469 1.00 97.31 99 LEU A C 1
ATOM 757 O O . LEU A 1 99 ? 9.462 1.891 -5.630 1.00 97.31 99 LEU A O 1
ATOM 761 N N . VAL A 1 100 ? 9.908 1.856 -3.429 1.00 97.00 100 VAL A N 1
ATOM 762 C CA . VAL A 1 100 ? 11.322 2.233 -3.584 1.00 97.00 100 VAL A CA 1
ATOM 763 C C . VAL A 1 100 ? 12.098 1.160 -4.345 1.00 97.00 100 VAL A C 1
ATOM 765 O O . VAL A 1 100 ? 12.821 1.491 -5.283 1.00 97.00 100 VAL A O 1
ATOM 768 N N . MET A 1 101 ? 11.942 -0.121 -3.996 1.00 97.56 101 MET A N 1
ATOM 769 C CA . MET A 1 101 ? 12.673 -1.193 -4.684 1.00 97.56 101 MET A CA 1
ATOM 770 C C . MET A 1 101 ? 12.179 -1.432 -6.113 1.00 97.56 101 MET A C 1
ATOM 772 O O . MET A 1 101 ? 13.000 -1.690 -6.989 1.00 97.56 101 MET A O 1
ATOM 776 N N . ALA A 1 102 ? 10.883 -1.263 -6.381 1.00 95.94 102 ALA A N 1
ATOM 777 C CA . ALA A 1 102 ? 10.360 -1.257 -7.743 1.00 95.94 102 ALA A CA 1
ATOM 778 C C . ALA A 1 102 ? 11.004 -0.139 -8.582 1.00 95.94 102 ALA A C 1
ATOM 780 O O . ALA A 1 102 ? 11.302 -0.352 -9.752 1.00 95.94 102 ALA A O 1
ATOM 781 N N . LYS A 1 103 ? 11.320 1.024 -7.977 1.00 94.38 103 LYS A N 1
ATOM 782 C CA . LYS A 1 103 ? 12.048 2.105 -8.672 1.00 94.38 103 LYS A CA 1
ATOM 783 C C . LYS A 1 103 ? 13.398 1.635 -9.154 1.00 94.38 103 LYS A C 1
ATOM 785 O O . LYS A 1 103 ? 13.830 1.974 -10.250 1.00 94.38 103 LYS A O 1
ATOM 790 N N . VAL A 1 104 ? 14.093 0.954 -8.248 1.00 94.38 104 VAL A N 1
ATOM 791 C CA . VAL A 1 104 ? 15.462 0.514 -8.454 1.00 94.38 104 VAL A CA 1
ATOM 792 C C . VAL A 1 104 ? 15.476 -0.465 -9.614 1.00 94.38 104 VAL A C 1
ATOM 794 O O . VAL A 1 104 ? 16.271 -0.286 -10.531 1.00 94.38 104 VAL A O 1
ATOM 797 N N . ASP A 1 105 ? 14.563 -1.428 -9.626 1.00 93.38 105 ASP A N 1
ATOM 798 C CA . ASP A 1 105 ? 14.489 -2.400 -10.714 1.00 93.38 105 ASP A CA 1
ATOM 799 C C . ASP A 1 105 ? 14.117 -1.748 -12.052 1.00 93.38 105 ASP A C 1
ATOM 801 O O . ASP A 1 105 ? 14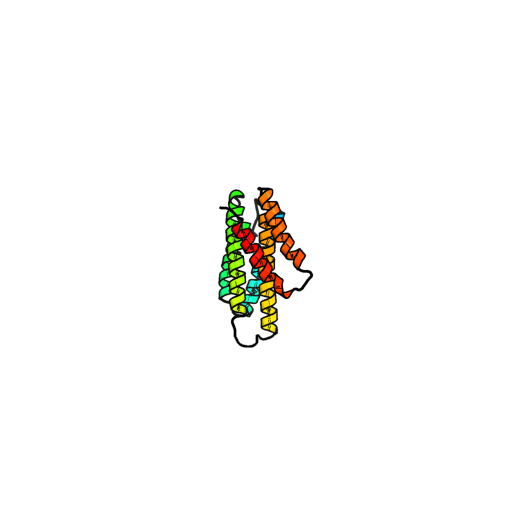.732 -2.071 -13.064 1.00 93.38 105 ASP A O 1
ATOM 805 N N . CYS A 1 106 ? 13.205 -0.774 -12.042 1.00 92.00 106 CYS A N 1
ATOM 806 C CA . CYS A 1 106 ? 12.737 -0.104 -13.253 1.00 92.00 106 CYS A CA 1
ATOM 807 C C . CYS A 1 106 ? 13.705 0.919 -13.859 1.00 92.00 106 CYS A C 1
ATOM 809 O O . CYS A 1 106 ? 13.777 1.055 -15.073 1.00 92.00 106 CYS A O 1
ATOM 811 N N . PHE A 1 107 ? 14.436 1.676 -13.037 1.00 87.12 107 PHE A N 1
ATOM 812 C CA . PHE A 1 107 ? 15.113 2.898 -13.496 1.00 87.12 107 PHE A CA 1
ATOM 813 C C . PHE A 1 107 ? 16.609 2.960 -13.154 1.00 87.12 107 PHE A C 1
ATOM 815 O O . PHE A 1 107 ? 17.233 4.004 -13.334 1.00 87.12 107 PHE A O 1
ATOM 822 N N . SER A 1 108 ? 17.220 1.879 -12.652 1.00 83.31 108 SER A N 1
ATOM 823 C CA . SER A 1 108 ? 18.664 1.883 -12.326 1.00 83.31 108 SER A CA 1
ATOM 824 C C . SER A 1 108 ? 19.584 1.595 -13.514 1.00 83.31 108 SER A C 1
ATOM 826 O O . SER A 1 108 ? 20.808 1.686 -13.374 1.00 83.31 108 SER A O 1
ATOM 828 N N . ARG A 1 109 ? 19.043 1.230 -14.681 1.00 75.12 109 ARG A N 1
ATOM 829 C CA . ARG A 1 109 ? 19.850 0.979 -15.882 1.00 75.12 109 ARG A CA 1
ATOM 830 C C . ARG A 1 109 ? 20.263 2.317 -16.514 1.00 75.12 109 ARG A C 1
ATOM 832 O O . ARG A 1 109 ? 19.458 3.230 -16.633 1.00 75.12 109 ARG A O 1
ATOM 839 N N . LYS A 1 110 ? 21.549 2.448 -16.869 1.00 61.75 110 LYS A N 1
ATOM 840 C CA . LYS A 1 110 ? 22.138 3.676 -17.454 1.00 61.75 110 LYS A CA 1
ATOM 841 C C . LYS A 1 110 ? 21.851 3.849 -18.949 1.00 61.75 110 LYS A C 1
ATOM 843 O O . LYS A 1 110 ? 22.132 4.913 -19.493 1.00 61.75 110 LYS A O 1
ATOM 848 N N . GLU A 1 111 ? 21.370 2.803 -19.606 1.00 70.19 111 GLU A N 1
ATOM 849 C CA . GLU A 1 111 ? 21.011 2.822 -21.022 1.00 70.19 111 GLU A CA 1
ATOM 850 C C . GLU A 1 111 ? 19.557 3.273 -21.180 1.00 70.19 111 GLU A C 1
ATOM 852 O O . GLU A 1 111 ? 18.759 3.126 -20.254 1.00 70.19 111 GLU A O 1
ATOM 857 N N . SER A 1 112 ? 19.225 3.867 -22.330 1.00 70.12 112 SER A N 1
ATOM 858 C CA . SER A 1 112 ? 17.853 4.270 -22.644 1.00 70.12 112 SER A CA 1
ATOM 859 C C . SER A 1 112 ? 16.928 3.065 -22.504 1.00 70.12 112 SER A C 1
ATOM 861 O O . SER A 1 112 ? 17.135 2.060 -23.184 1.00 70.12 112 SER A O 1
ATOM 863 N N . ILE A 1 113 ? 15.946 3.176 -21.613 1.00 74.06 113 ILE A N 1
ATOM 864 C CA . ILE A 1 113 ? 14.936 2.145 -21.389 1.00 74.06 113 ILE A CA 1
ATOM 865 C C . ILE A 1 113 ? 14.131 1.992 -22.683 1.00 74.06 113 ILE A C 1
ATOM 867 O O . ILE A 1 113 ? 13.815 2.982 -23.347 1.00 74.06 113 ILE A O 1
ATOM 871 N N . ASP A 1 114 ? 13.856 0.747 -23.062 1.00 87.25 114 ASP A N 1
ATOM 872 C CA . ASP A 1 114 ? 12.942 0.451 -24.158 1.00 87.25 114 ASP A CA 1
ATOM 873 C C . ASP A 1 114 ? 11.551 1.049 -23.850 1.00 87.25 114 ASP A C 1
ATOM 875 O O . ASP A 1 114 ? 11.083 0.912 -22.719 1.00 87.25 114 ASP A O 1
ATOM 879 N N . PRO A 1 115 ? 10.870 1.725 -24.795 1.00 87.50 115 PRO A N 1
ATOM 880 C CA . PRO A 1 115 ? 9.594 2.382 -24.506 1.00 87.50 115 PRO A CA 1
ATOM 881 C C . PRO A 1 115 ? 8.521 1.460 -23.903 1.00 87.50 115 PRO A C 1
ATOM 883 O O . PRO A 1 115 ? 7.722 1.924 -23.084 1.00 87.50 115 PRO A O 1
ATOM 886 N N . ASP A 1 116 ? 8.508 0.169 -24.255 1.00 89.25 116 ASP A N 1
ATOM 887 C CA . ASP A 1 116 ? 7.550 -0.789 -23.693 1.00 89.25 116 ASP A CA 1
ATOM 888 C C . ASP A 1 116 ? 7.921 -1.160 -22.242 1.00 89.25 116 ASP A C 1
ATOM 890 O O . ASP A 1 116 ? 7.041 -1.283 -21.380 1.00 89.25 116 ASP A O 1
ATOM 894 N N . GLU A 1 117 ? 9.218 -1.262 -21.928 1.00 89.94 117 GLU A N 1
ATOM 895 C CA . GLU A 1 117 ? 9.719 -1.422 -20.552 1.00 89.94 117 GLU A CA 1
ATOM 896 C C . GLU A 1 117 ? 9.397 -0.176 -19.702 1.00 89.94 117 GLU A C 1
ATOM 898 O O . GLU A 1 117 ? 8.927 -0.310 -18.571 1.00 89.94 117 GLU A O 1
ATOM 903 N N . GLU A 1 118 ? 9.539 1.038 -20.248 1.00 90.69 118 GLU A N 1
ATOM 904 C CA . GLU A 1 118 ? 9.181 2.289 -19.559 1.00 90.69 118 GLU A CA 1
ATOM 905 C C . GLU A 1 118 ? 7.674 2.370 -19.257 1.00 90.69 118 GLU A C 1
ATOM 907 O O . GLU A 1 118 ? 7.268 2.739 -18.145 1.00 90.69 118 GLU A O 1
ATOM 912 N N . ALA A 1 119 ? 6.831 1.989 -20.221 1.00 92.12 119 ALA A N 1
ATOM 913 C CA . ALA A 1 119 ? 5.386 1.918 -20.031 1.00 92.12 119 ALA A CA 1
ATOM 914 C C . ALA A 1 119 ? 5.013 0.893 -18.947 1.00 92.12 119 ALA A C 1
ATOM 916 O O . ALA A 1 119 ? 4.221 1.198 -18.051 1.00 92.12 119 ALA A O 1
ATOM 917 N N . THR A 1 120 ? 5.639 -0.286 -18.968 1.00 94.75 120 THR A N 1
ATOM 918 C CA . THR A 1 120 ? 5.441 -1.337 -17.956 1.00 94.75 120 THR A CA 1
ATOM 919 C C . THR A 1 120 ? 5.866 -0.859 -16.568 1.00 94.75 120 THR A C 1
ATOM 921 O O . THR A 1 120 ? 5.135 -1.015 -15.590 1.00 94.75 120 THR A O 1
ATOM 924 N N . CYS A 1 121 ? 7.010 -0.186 -16.475 1.00 94.31 121 CYS A N 1
ATOM 925 C CA . CYS A 1 121 ? 7.494 0.399 -15.232 1.00 94.31 121 CYS A CA 1
ATOM 926 C C . CYS A 1 121 ? 6.586 1.496 -14.684 1.00 94.31 121 CYS A C 1
ATOM 928 O O . CYS A 1 121 ? 6.396 1.591 -13.470 1.00 94.31 121 CYS A O 1
ATOM 930 N N . SER A 1 122 ? 5.970 2.283 -15.565 1.00 92.88 122 SER A N 1
ATOM 931 C CA . SER A 1 122 ? 4.964 3.269 -15.176 1.00 92.88 122 SER A CA 1
ATOM 932 C C . SER A 1 122 ? 3.724 2.605 -14.571 1.00 92.88 122 SER A C 1
ATOM 934 O O . SER A 1 122 ? 3.230 3.083 -13.551 1.00 92.88 122 SER A O 1
ATOM 936 N N . LEU A 1 123 ? 3.256 1.486 -15.139 1.00 94.75 123 LEU A N 1
ATOM 937 C CA . LEU A 1 123 ? 2.130 0.713 -14.595 1.00 94.75 123 LEU A CA 1
ATOM 938 C C . LEU A 1 123 ? 2.451 0.136 -13.213 1.00 94.75 123 LEU A C 1
ATOM 940 O O . LEU A 1 123 ? 1.692 0.370 -12.279 1.00 94.75 123 LEU A O 1
ATOM 944 N N . ILE A 1 124 ? 3.618 -0.500 -13.044 1.00 96.12 124 ILE A N 1
ATOM 945 C CA . ILE A 1 124 ? 4.084 -1.010 -11.739 1.00 96.12 124 ILE A CA 1
ATOM 946 C C . ILE A 1 124 ? 4.051 0.098 -10.679 1.00 96.12 124 ILE A C 1
ATOM 948 O O . ILE A 1 124 ? 3.585 -0.105 -9.557 1.00 96.12 124 ILE A O 1
ATOM 952 N N . TYR A 1 125 ? 4.553 1.283 -11.031 1.00 94.06 125 TYR A N 1
ATOM 953 C CA . TYR A 1 125 ? 4.605 2.436 -10.138 1.00 94.06 125 TYR A CA 1
ATOM 954 C C . TYR A 1 125 ? 3.225 2.968 -9.755 1.00 94.06 125 TYR A C 1
ATOM 956 O O . TYR A 1 125 ? 3.011 3.343 -8.600 1.00 94.06 125 TYR A O 1
ATOM 964 N N . ILE A 1 126 ? 2.309 3.018 -10.721 1.00 93.50 126 ILE A N 1
ATOM 965 C CA . ILE A 1 126 ? 0.930 3.449 -10.500 1.00 93.50 126 ILE A CA 1
ATOM 966 C C . ILE A 1 126 ? 0.208 2.445 -9.605 1.00 93.50 126 ILE A C 1
ATOM 968 O O . ILE A 1 126 ? -0.376 2.868 -8.614 1.00 93.50 126 ILE A O 1
ATOM 972 N N . ASP A 1 127 ? 0.306 1.147 -9.885 1.00 97.25 127 ASP A N 1
ATOM 973 C CA . ASP A 1 127 ? -0.391 0.100 -9.133 1.00 97.25 127 ASP A CA 1
ATOM 974 C C . ASP A 1 127 ? 0.066 0.049 -7.667 1.00 97.25 127 ASP A C 1
ATOM 976 O O . ASP A 1 127 ? -0.761 0.121 -6.759 1.00 97.25 127 ASP A O 1
ATOM 980 N N . ILE A 1 128 ? 1.380 0.033 -7.400 1.00 97.94 128 ILE A N 1
ATOM 981 C CA . ILE A 1 128 ? 1.887 0.094 -6.013 1.00 97.94 128 ILE A CA 1
ATOM 982 C C . ILE A 1 128 ? 1.450 1.405 -5.342 1.00 97.94 128 ILE A C 1
ATOM 984 O O . ILE A 1 128 ? 1.074 1.420 -4.169 1.00 97.94 128 ILE A O 1
ATOM 988 N N . GLY A 1 129 ? 1.479 2.513 -6.088 1.00 96.38 129 GLY A N 1
ATOM 989 C CA . GLY A 1 129 ? 1.018 3.812 -5.612 1.00 96.38 129 GLY A CA 1
ATOM 990 C C . GLY A 1 129 ? -0.453 3.809 -5.191 1.00 96.38 129 GLY A C 1
ATOM 991 O O . GLY A 1 129 ? -0.772 4.296 -4.108 1.00 96.38 129 GLY A O 1
ATOM 992 N N . LEU A 1 130 ? -1.335 3.226 -6.006 1.00 96.12 130 LEU A N 1
ATOM 993 C CA . LEU A 1 130 ? -2.757 3.064 -5.700 1.00 96.12 130 LEU A CA 1
ATOM 994 C C . LEU A 1 130 ? -2.965 2.179 -4.466 1.00 96.12 130 LEU A C 1
ATOM 996 O O . LEU A 1 130 ? -3.713 2.565 -3.575 1.00 96.12 130 LEU A O 1
ATOM 1000 N N . GLY A 1 131 ? -2.220 1.076 -4.340 1.00 98.00 131 GLY A N 1
ATOM 1001 C CA . GLY A 1 131 ? -2.269 0.246 -3.134 1.00 98.00 131 GLY A CA 1
ATOM 1002 C C . GLY A 1 131 ? -1.881 1.008 -1.858 1.00 98.00 131 GLY A C 1
ATOM 1003 O O . GLY A 1 131 ? -2.484 0.816 -0.805 1.00 98.00 131 GLY A O 1
ATOM 1004 N N . ILE A 1 132 ? -0.912 1.926 -1.931 1.00 98.44 132 ILE A N 1
ATOM 1005 C CA . ILE A 1 132 ? -0.569 2.793 -0.792 1.00 98.44 132 ILE A CA 1
ATOM 1006 C C . ILE A 1 132 ? -1.703 3.780 -0.478 1.00 98.44 132 ILE A C 1
ATOM 1008 O O . ILE A 1 132 ? -1.997 3.997 0.697 1.00 98.44 132 ILE A O 1
ATOM 1012 N N . VAL A 1 133 ? -2.334 4.374 -1.497 1.00 97.12 133 VAL A N 1
ATOM 1013 C CA . VAL A 1 133 ? -3.481 5.287 -1.331 1.00 97.12 133 VAL A CA 1
ATOM 1014 C C . VAL A 1 133 ? -4.634 4.575 -0.623 1.00 97.12 133 VAL A C 1
ATOM 1016 O O . VAL A 1 133 ? -5.138 5.090 0.374 1.00 97.12 133 VAL A O 1
ATOM 1019 N N . ASP A 1 134 ? -4.982 3.362 -1.053 1.00 98.12 134 ASP A N 1
ATOM 1020 C CA . ASP A 1 134 ? -6.011 2.560 -0.392 1.00 98.12 134 ASP A CA 1
ATOM 1021 C C . ASP A 1 134 ? -5.638 2.239 1.067 1.00 98.12 134 ASP A C 1
ATOM 1023 O O . ASP A 1 134 ? -6.463 2.394 1.967 1.00 98.12 134 ASP A O 1
ATOM 1027 N N . LEU A 1 135 ? -4.382 1.890 1.369 1.00 98.06 135 LEU A N 1
ATOM 1028 C CA . LEU A 1 135 ? -3.964 1.697 2.766 1.00 98.06 135 LEU A CA 1
ATOM 1029 C C . LEU A 1 135 ? -4.110 2.956 3.626 1.00 98.06 135 LEU A C 1
ATOM 1031 O O . LEU A 1 135 ? -4.439 2.844 4.808 1.00 98.06 135 LEU A O 1
ATOM 1035 N N . MET A 1 136 ? -3.875 4.147 3.072 1.00 98.19 136 MET A N 1
ATOM 1036 C CA . MET A 1 136 ? -4.107 5.400 3.799 1.00 98.19 136 MET A CA 1
ATOM 1037 C C . MET A 1 136 ? -5.589 5.578 4.131 1.00 98.19 136 MET A C 1
ATOM 1039 O O . MET A 1 136 ? -5.922 5.946 5.259 1.00 98.19 136 MET A O 1
ATOM 1043 N N . GLU A 1 137 ? -6.486 5.273 3.193 1.00 97.88 137 GLU A N 1
ATOM 1044 C CA . GLU A 1 137 ? -7.929 5.314 3.445 1.00 97.88 137 GLU A CA 1
ATOM 1045 C C . GLU A 1 137 ? -8.358 4.249 4.463 1.00 97.88 137 GLU A C 1
AT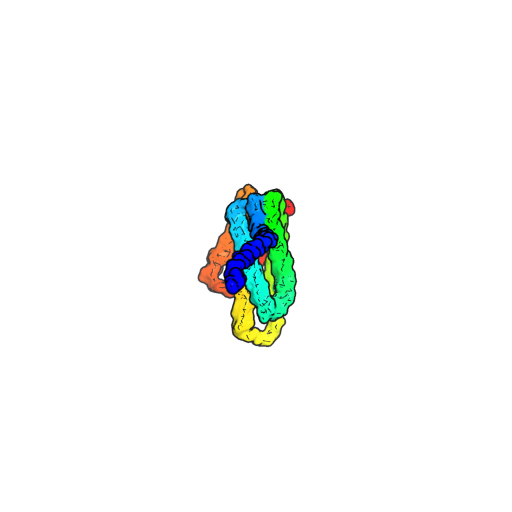OM 1047 O O . GLU A 1 137 ? -9.155 4.541 5.357 1.00 97.88 137 GLU A O 1
ATOM 1052 N N . ALA A 1 138 ? -7.760 3.053 4.425 1.00 97.06 138 ALA A N 1
ATOM 1053 C CA . ALA A 1 138 ? -7.958 2.028 5.447 1.00 97.06 138 ALA A CA 1
ATOM 1054 C C . ALA A 1 138 ? -7.540 2.525 6.845 1.00 97.06 138 ALA A C 1
ATOM 1056 O O . ALA A 1 138 ? -8.272 2.313 7.814 1.00 97.06 138 ALA A O 1
ATOM 1057 N N . ILE A 1 139 ? -6.409 3.237 6.955 1.00 97.44 139 ILE A N 1
ATOM 1058 C CA . ILE A 1 139 ? -5.950 3.879 8.200 1.00 97.44 139 ILE A CA 1
ATOM 1059 C C . ILE A 1 139 ? -6.961 4.923 8.685 1.00 97.44 139 ILE A C 1
ATOM 1061 O O . ILE A 1 139 ? -7.363 4.893 9.848 1.00 97.44 139 ILE A O 1
ATOM 1065 N N . ILE A 1 140 ? -7.421 5.815 7.806 1.00 97.06 140 ILE A N 1
ATOM 1066 C CA . ILE A 1 140 ? -8.427 6.839 8.132 1.00 97.06 140 ILE A CA 1
ATOM 1067 C C . ILE A 1 140 ? -9.747 6.197 8.590 1.00 97.06 140 ILE A C 1
ATOM 1069 O O . ILE A 1 140 ? -10.412 6.701 9.506 1.00 97.06 140 ILE A O 1
ATOM 1073 N N . ALA A 1 141 ? -10.143 5.086 7.966 1.00 95.88 141 ALA A N 1
ATOM 1074 C CA . ALA A 1 141 ? -11.382 4.383 8.270 1.00 95.88 141 ALA A CA 1
ATOM 1075 C C . ALA A 1 141 ? -11.397 3.816 9.697 1.00 95.88 141 ALA A C 1
ATOM 1077 O O . ALA A 1 141 ? -12.434 3.897 10.360 1.00 95.88 141 ALA A O 1
ATOM 1078 N N . VAL A 1 142 ? -10.264 3.297 10.183 1.00 94.94 142 VAL A N 1
ATOM 1079 C CA . VAL A 1 142 ? -10.161 2.685 11.521 1.00 94.94 142 VAL A CA 1
ATOM 1080 C C . VAL A 1 142 ? -9.612 3.617 12.601 1.00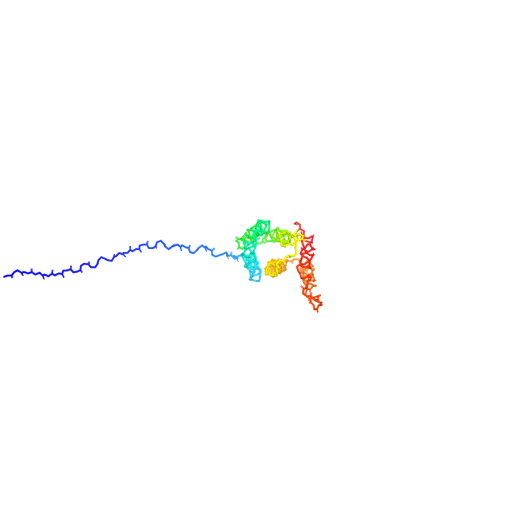 94.94 142 VAL A C 1
ATOM 1082 O O . VAL A 1 142 ? -9.639 3.256 13.775 1.00 94.94 142 VAL A O 1
ATOM 1085 N N . GLU A 1 143 ? -9.124 4.808 12.244 1.00 95.31 143 GLU A N 1
ATOM 1086 C CA . GLU A 1 143 ? -8.657 5.788 13.223 1.00 95.31 143 GLU A CA 1
ATOM 1087 C C . GLU A 1 143 ? -9.813 6.289 14.101 1.00 95.31 143 GLU A C 1
ATOM 1089 O O . GLU A 1 143 ? -10.816 6.832 13.623 1.00 95.31 143 GLU A O 1
ATOM 1094 N N . THR A 1 144 ? -9.647 6.118 15.411 1.00 94.44 144 THR A N 1
ATOM 1095 C CA . THR A 1 144 ? -10.629 6.509 16.427 1.00 94.44 144 THR A CA 1
ATOM 1096 C C . THR A 1 144 ? -10.342 7.885 17.014 1.00 94.44 144 THR A C 1
ATOM 1098 O O . THR A 1 144 ? -11.277 8.575 17.433 1.00 94.44 144 THR A O 1
ATOM 1101 N N . ASP A 1 145 ? -9.073 8.308 17.042 1.00 95.81 145 ASP A N 1
ATOM 1102 C CA . ASP A 1 145 ? -8.722 9.647 17.496 1.00 95.81 145 ASP A CA 1
ATOM 1103 C C . ASP A 1 145 ? -9.110 10.676 16.426 1.00 95.81 145 ASP A C 1
ATOM 1105 O O . ASP A 1 145 ? -8.648 10.651 15.285 1.00 95.81 145 ASP A O 1
ATOM 1109 N N . LYS A 1 146 ? -9.998 11.606 16.788 1.00 96.75 146 LYS A N 1
ATOM 1110 C CA . LYS A 1 146 ? -10.544 12.589 15.839 1.00 96.75 146 LYS A CA 1
ATOM 1111 C C . LYS A 1 146 ? -9.479 13.543 15.295 1.00 96.75 146 LYS A C 1
ATOM 1113 O O . LYS A 1 146 ? -9.616 14.006 14.163 1.00 96.75 146 LYS A O 1
ATOM 1118 N N . SER A 1 147 ? -8.463 13.867 16.094 1.00 96.88 147 SER A N 1
ATOM 1119 C CA . SER A 1 147 ? -7.385 14.775 15.701 1.00 96.88 147 SER A CA 1
ATOM 1120 C C . SER A 1 147 ? -6.433 14.091 14.721 1.00 96.88 147 SER A C 1
ATOM 1122 O O . SER A 1 147 ? -6.106 14.670 13.680 1.00 96.88 147 SER A O 1
ATOM 1124 N N . ASP A 1 148 ? -6.038 12.852 15.014 1.00 95.94 148 ASP A N 1
ATOM 1125 C CA . ASP A 1 148 ? -5.198 12.045 14.127 1.00 95.94 148 ASP A CA 1
ATOM 1126 C C . ASP A 1 148 ? -5.940 11.762 12.815 1.00 95.94 148 ASP A C 1
ATOM 1128 O O . ASP A 1 148 ? -5.401 12.034 11.743 1.00 95.94 148 ASP A O 1
ATOM 1132 N N . LYS A 1 149 ? -7.225 11.380 12.874 1.00 96.94 149 LYS A N 1
ATOM 1133 C CA . LYS A 1 149 ? -8.057 11.144 11.682 1.00 96.94 149 LYS A CA 1
ATOM 1134 C C . LYS A 1 149 ? -8.132 12.365 10.771 1.00 96.94 149 LYS A C 1
ATOM 1136 O O . LYS A 1 149 ? -7.915 12.251 9.568 1.00 96.94 149 LYS A O 1
ATOM 1141 N N . ALA A 1 150 ? -8.413 13.543 11.332 1.00 97.81 150 ALA A N 1
ATOM 1142 C CA . ALA A 1 150 ? -8.455 14.788 10.565 1.00 97.81 150 ALA A CA 1
ATOM 1143 C C . ALA A 1 150 ? -7.078 15.169 9.998 1.00 97.81 150 ALA A C 1
ATOM 1145 O O . ALA A 1 150 ? -6.978 15.825 8.963 1.00 97.81 150 ALA A O 1
ATOM 1146 N N . THR A 1 151 ? -5.997 14.780 10.671 1.00 97.44 151 THR A N 1
ATOM 1147 C CA . THR A 1 151 ? -4.637 15.000 10.177 1.00 97.44 151 THR A CA 1
ATOM 1148 C C . THR A 1 151 ? -4.313 14.064 9.019 1.00 97.44 151 THR A C 1
ATOM 1150 O O . THR A 1 151 ? -3.860 14.547 7.987 1.00 97.44 151 THR A O 1
ATOM 1153 N N . PHE A 1 152 ? -4.630 12.774 9.130 1.00 97.19 152 PHE A N 1
ATOM 1154 C CA . PHE A 1 152 ? -4.472 11.812 8.038 1.00 97.19 152 PHE A CA 1
ATOM 1155 C C . PHE A 1 152 ? -5.318 12.181 6.823 1.00 97.19 152 PHE A C 1
ATOM 1157 O O . PHE A 1 152 ? -4.792 12.184 5.715 1.00 97.19 152 PHE A O 1
ATOM 1164 N N . GLN A 1 153 ? -6.573 12.596 7.025 1.00 97.50 153 GLN A N 1
ATOM 1165 C CA . GLN A 1 153 ? -7.429 13.064 5.934 1.00 97.50 153 GLN A CA 1
ATOM 1166 C C . GLN A 1 153 ? -6.806 14.262 5.207 1.00 97.50 153 GLN A C 1
ATOM 1168 O O . GLN A 1 153 ? -6.672 14.233 3.994 1.00 97.50 153 GLN A O 1
ATOM 1173 N N . ARG A 1 154 ? -6.320 15.277 5.936 1.00 96.94 154 ARG A N 1
ATOM 1174 C CA . ARG A 1 154 ? -5.644 16.430 5.313 1.00 96.94 154 ARG A CA 1
ATOM 1175 C C . ARG A 1 154 ? -4.381 16.040 4.548 1.00 96.94 154 ARG A C 1
ATOM 1177 O O . ARG A 1 154 ? -4.055 16.683 3.559 1.00 96.94 154 ARG A O 1
ATOM 1184 N N . LEU A 1 155 ? -3.627 15.051 5.027 1.00 95.75 155 LEU A N 1
ATOM 1185 C CA . LEU A 1 155 ? -2.445 14.551 4.321 1.00 95.75 155 LEU A CA 1
ATOM 1186 C C . LEU A 1 155 ? -2.830 13.814 3.038 1.00 95.75 155 LEU A C 1
ATOM 1188 O O . LEU A 1 155 ? -2.207 14.035 2.003 1.00 95.75 155 LEU A O 1
ATOM 1192 N N . TYR A 1 156 ? -3.877 12.998 3.106 1.00 94.69 156 TYR A N 1
ATOM 1193 C CA . TYR A 1 156 ? -4.455 12.313 1.960 1.00 94.69 156 TYR A CA 1
ATOM 1194 C C . TYR A 1 156 ? -4.986 13.304 0.910 1.00 94.69 156 TYR A C 1
ATOM 1196 O O . TYR A 1 156 ? -4.598 13.222 -0.252 1.00 94.69 156 TYR A O 1
ATOM 1204 N N . ASP A 1 157 ? -5.779 14.299 1.316 1.00 93.75 157 ASP A N 1
ATOM 1205 C CA . ASP A 1 157 ? -6.392 15.278 0.407 1.00 93.75 157 ASP A CA 1
ATOM 1206 C C . ASP A 1 157 ? -5.332 16.051 -0.405 1.00 93.75 157 ASP A C 1
ATOM 1208 O O . ASP A 1 157 ? -5.498 16.272 -1.608 1.00 93.75 157 ASP A O 1
ATOM 1212 N N . LYS A 1 158 ? -4.179 16.370 0.208 1.00 90.75 158 LYS A N 1
ATOM 1213 C CA . LYS A 1 158 ? -3.047 17.029 -0.472 1.00 90.75 158 LYS A CA 1
ATOM 1214 C C . LYS A 1 158 ? -2.512 16.247 -1.673 1.00 90.75 158 LYS A C 1
ATOM 1216 O O . LYS A 1 158 ? -2.034 16.866 -2.622 1.00 90.75 158 LYS A O 1
ATOM 1221 N N . ILE A 1 159 ? -2.607 14.910 -1.673 1.00 88.50 159 ILE A N 1
ATOM 1222 C CA . ILE A 1 159 ? -2.192 14.086 -2.823 1.00 88.50 159 ILE A CA 1
ATOM 1223 C C . ILE A 1 159 ? -2.955 14.524 -4.084 1.00 88.50 159 ILE A C 1
ATOM 1225 O O . ILE A 1 159 ? -2.368 14.588 -5.171 1.00 88.50 159 ILE A O 1
ATOM 1229 N N . PHE A 1 160 ? -4.239 14.867 -3.930 1.00 82.81 160 PHE A N 1
ATOM 1230 C CA . PHE A 1 160 ? -5.164 15.166 -5.023 1.00 82.81 160 PHE A CA 1
ATOM 1231 C C . PHE A 1 160 ? -5.320 16.663 -5.319 1.00 82.81 160 PHE A C 1
ATOM 1233 O O . PHE A 1 160 ? -5.532 17.032 -6.474 1.00 82.81 160 PHE A O 1
ATOM 1240 N N . GLU A 1 161 ? -5.161 17.541 -4.327 1.00 82.56 161 GLU A N 1
ATOM 1241 C CA . GLU A 1 161 ? -5.188 18.998 -4.543 1.00 82.56 161 GLU A CA 1
ATOM 1242 C C . GLU A 1 161 ? -4.073 19.457 -5.497 1.00 82.56 161 GLU A C 1
ATOM 1244 O O . GLU A 1 161 ? -4.269 20.320 -6.352 1.00 82.56 161 GLU A O 1
ATOM 1249 N N . GLU A 1 162 ? -2.905 18.825 -5.410 1.00 66.94 162 GLU A N 1
ATOM 1250 C CA . GLU A 1 162 ? -1.735 19.167 -6.222 1.00 66.94 162 GLU A CA 1
ATOM 1251 C C . GLU A 1 162 ? -1.685 18.389 -7.555 1.00 66.94 162 GLU A C 1
ATOM 1253 O O . GLU A 1 162 ? -0.814 18.631 -8.396 1.00 66.94 162 GLU A O 1
ATOM 1258 N N . HIS A 1 163 ? -2.635 17.472 -7.784 1.00 57.16 163 HIS A N 1
ATOM 1259 C CA . HIS A 1 163 ? -2.687 16.592 -8.960 1.00 57.16 163 HIS A CA 1
ATOM 1260 C C . HIS A 1 163 ? -3.084 17.285 -10.263 1.00 57.16 163 HIS A C 1
ATOM 1262 O O . HIS A 1 163 ? -2.827 16.763 -11.350 1.00 57.16 163 HIS A O 1
ATOM 1268 N N . PHE A 1 164 ? -3.653 18.487 -10.185 1.00 53.12 164 PHE A N 1
ATOM 1269 C CA . PHE A 1 164 ? -4.104 19.223 -11.365 1.00 53.12 164 PHE A CA 1
ATOM 1270 C C . PHE A 1 164 ? -2.969 19.845 -12.203 1.00 53.12 164 PHE A C 1
ATOM 1272 O O . PHE A 1 164 ? -3.253 20.439 -13.241 1.00 53.12 164 PHE A O 1
ATOM 1279 N N . VAL A 1 165 ? -1.691 19.680 -11.819 1.00 52.34 165 VAL A N 1
ATOM 1280 C CA . VAL A 1 165 ? -0.550 20.343 -12.495 1.00 52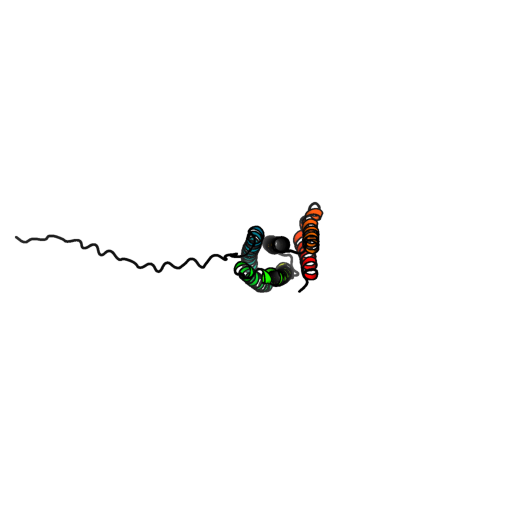.34 165 VAL A CA 1
ATOM 1281 C C . VAL A 1 165 ? 0.429 19.375 -13.201 1.00 52.34 165 VAL A C 1
ATOM 1283 O O . VAL A 1 165 ? 1.325 19.824 -13.911 1.00 52.34 165 VAL A O 1
ATOM 1286 N N . GLY A 1 166 ? 0.239 18.048 -13.132 1.00 53.28 166 GLY A N 1
ATOM 1287 C CA . GLY A 1 166 ? 0.973 17.096 -13.991 1.00 53.28 166 GLY A CA 1
ATOM 1288 C C . GLY A 1 166 ? 1.181 15.696 -13.398 1.00 53.28 166 GLY A C 1
ATOM 1289 O O . GLY A 1 166 ? 1.643 15.550 -12.270 1.00 53.28 166 GLY A O 1
ATOM 1290 N N . ARG A 1 167 ? 0.907 14.648 -14.193 1.00 57.53 167 ARG A N 1
ATOM 1291 C CA . ARG A 1 167 ? 0.915 13.222 -13.777 1.00 57.53 167 ARG A CA 1
ATOM 1292 C C . ARG A 1 167 ? 2.277 12.672 -13.319 1.00 57.53 167 ARG A C 1
ATOM 1294 O O . ARG A 1 167 ? 2.332 11.614 -12.706 1.00 57.53 167 ARG A O 1
ATOM 1301 N N . VAL A 1 168 ? 3.378 13.372 -13.595 1.00 59.56 168 VAL A N 1
ATOM 1302 C CA . VAL A 1 168 ? 4.752 12.849 -13.439 1.00 59.56 168 VAL A CA 1
ATOM 1303 C C . VAL A 1 168 ? 5.180 12.693 -11.967 1.00 59.56 168 VAL A C 1
ATOM 1305 O O . VAL A 1 168 ? 6.160 12.017 -11.676 1.00 59.56 168 VAL A O 1
ATOM 1308 N N . GLN A 1 169 ? 4.452 13.275 -11.006 1.00 77.69 169 GLN A N 1
ATOM 1309 C CA . GLN A 1 169 ? 4.866 13.289 -9.593 1.00 77.69 169 GLN A CA 1
ATOM 1310 C C . GLN A 1 169 ? 4.050 12.377 -8.664 1.00 77.69 169 GLN A C 1
ATOM 1312 O O . GLN A 1 169 ? 4.330 12.354 -7.465 1.00 77.69 169 GLN A O 1
ATOM 1317 N N . PHE A 1 170 ? 3.066 11.625 -9.173 1.00 83.56 170 PHE A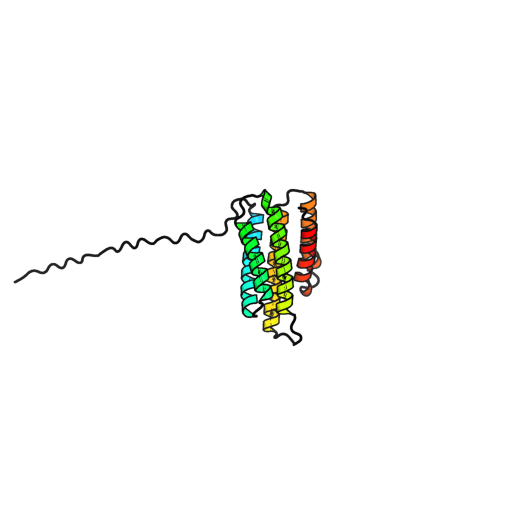 N 1
ATOM 1318 C CA . PHE A 1 170 ? 2.125 10.886 -8.319 1.00 83.56 170 PHE A CA 1
ATOM 1319 C C . PHE A 1 170 ? 2.800 9.904 -7.347 1.00 83.56 170 PHE A C 1
ATOM 1321 O O . PHE A 1 170 ? 2.631 10.086 -6.139 1.00 83.56 170 PHE A O 1
ATOM 1328 N N . PRO A 1 171 ? 3.654 8.958 -7.786 1.00 85.44 171 PRO A N 1
ATOM 1329 C CA . PRO A 1 171 ? 4.227 7.974 -6.864 1.00 85.44 171 PRO A CA 1
ATOM 1330 C C . PRO A 1 171 ? 5.204 8.595 -5.856 1.00 85.44 171 PRO A C 1
ATOM 1332 O O . PRO A 1 171 ? 5.291 8.160 -4.711 1.00 85.44 171 PRO A O 1
ATOM 1335 N N . ALA A 1 172 ? 5.913 9.660 -6.245 1.00 88.31 172 ALA A N 1
ATOM 1336 C CA . ALA A 1 172 ? 6.798 10.385 -5.335 1.00 88.31 172 ALA A CA 1
ATOM 1337 C C . ALA A 1 172 ? 6.014 11.089 -4.215 1.00 88.31 172 ALA A C 1
ATOM 1339 O O . ALA A 1 172 ? 6.430 11.045 -3.059 1.00 88.31 172 ALA A O 1
ATOM 1340 N N . ARG A 1 173 ? 4.866 11.699 -4.538 1.00 90.31 173 ARG A N 1
ATOM 1341 C CA . ARG A 1 173 ? 3.987 12.324 -3.538 1.00 90.31 173 ARG A CA 1
ATOM 1342 C C . ARG A 1 173 ? 3.366 11.288 -2.616 1.00 90.31 173 ARG A C 1
ATOM 1344 O O . ARG A 1 173 ? 3.436 11.466 -1.408 1.00 90.31 173 ARG A O 1
ATOM 1351 N N . ILE A 1 174 ? 2.859 10.184 -3.165 1.00 93.12 174 ILE A N 1
ATOM 1352 C CA . ILE A 1 174 ? 2.357 9.059 -2.366 1.00 93.12 174 ILE A CA 1
ATOM 1353 C C . ILE A 1 174 ? 3.420 8.581 -1.374 1.00 93.12 174 ILE A C 1
ATOM 1355 O O . ILE A 1 174 ? 3.119 8.400 -0.197 1.00 93.12 174 ILE A O 1
ATOM 1359 N N . HIS A 1 175 ? 4.673 8.437 -1.817 1.00 94.62 175 HIS A N 1
ATOM 1360 C CA . HIS A 1 175 ? 5.763 8.044 -0.931 1.00 94.62 175 HIS A CA 1
ATOM 1361 C C . HIS A 1 175 ? 5.975 9.051 0.211 1.00 94.62 175 HIS A C 1
ATOM 1363 O O . HIS A 1 175 ? 6.103 8.656 1.371 1.00 94.62 175 HIS A O 1
ATOM 1369 N N . VAL A 1 176 ? 6.021 10.352 -0.099 1.00 95.56 176 VAL A N 1
ATOM 1370 C CA . VAL A 1 176 ? 6.194 11.418 0.904 1.00 95.56 176 VAL A CA 1
ATOM 1371 C C . VAL A 1 176 ? 5.030 11.426 1.894 1.00 95.56 176 VAL A C 1
ATOM 1373 O O . VAL A 1 176 ? 5.262 11.313 3.096 1.00 95.56 176 VAL A O 1
ATOM 1376 N N . THR A 1 177 ? 3.791 11.475 1.403 1.00 95.50 177 THR A N 1
ATOM 1377 C CA . THR A 1 177 ? 2.589 11.489 2.243 1.00 95.50 177 THR A CA 1
ATOM 1378 C C . THR A 1 177 ? 2.479 10.225 3.093 1.00 95.50 177 THR A C 1
ATOM 1380 O O . THR A 1 177 ? 2.169 10.305 4.280 1.00 95.50 177 THR A O 1
ATOM 1383 N N . GLY A 1 178 ? 2.782 9.054 2.526 1.00 95.75 178 GLY A N 1
ATOM 1384 C CA . GLY A 1 178 ? 2.750 7.784 3.253 1.00 95.75 178 GLY A CA 1
ATOM 1385 C C . GLY A 1 178 ? 3.786 7.737 4.361 1.00 95.75 178 GLY A C 1
ATOM 1386 O O . GLY A 1 178 ? 3.483 7.293 5.465 1.00 95.75 178 GLY A O 1
ATOM 1387 N N . THR A 1 179 ? 4.980 8.269 4.102 1.00 97.50 179 THR A N 1
ATOM 1388 C CA . THR A 1 179 ? 6.020 8.412 5.126 1.00 97.50 179 THR A CA 1
ATOM 1389 C C . THR A 1 179 ? 5.565 9.352 6.244 1.00 97.50 179 THR A C 1
ATOM 1391 O O . THR A 1 179 ? 5.760 9.044 7.417 1.00 97.50 179 THR A O 1
ATOM 1394 N N . GLU A 1 180 ? 4.917 10.472 5.912 1.00 97.00 180 GLU A N 1
ATOM 1395 C CA . GLU A 1 180 ? 4.406 11.414 6.913 1.00 97.00 180 GLU A CA 1
ATOM 1396 C C . GLU A 1 180 ? 3.326 10.767 7.797 1.00 97.00 180 GLU A C 1
ATOM 1398 O O . GLU A 1 180 ? 3.452 10.779 9.024 1.00 97.00 180 GLU A O 1
ATOM 1403 N N . ILE A 1 181 ? 2.331 10.098 7.200 1.00 95.81 181 ILE A N 1
ATOM 1404 C CA . ILE A 1 181 ? 1.328 9.317 7.945 1.00 95.81 181 ILE A CA 1
ATOM 1405 C C . ILE A 1 181 ? 2.015 8.287 8.852 1.00 95.81 181 ILE A C 1
ATOM 1407 O O . ILE A 1 181 ? 1.717 8.228 10.045 1.00 95.81 181 ILE A O 1
ATOM 1411 N N . LEU A 1 182 ? 2.991 7.535 8.333 1.00 95.38 182 LEU A N 1
ATOM 1412 C CA . LEU A 1 182 ? 3.715 6.512 9.092 1.00 95.38 182 LEU A CA 1
ATOM 1413 C C . LEU A 1 182 ? 4.405 7.082 10.343 1.00 95.38 182 LEU A C 1
ATOM 1415 O O . LEU A 1 182 ? 4.378 6.455 11.404 1.00 95.38 182 LEU A O 1
ATOM 1419 N N . THR A 1 183 ? 5.004 8.274 10.239 1.00 96.12 183 THR A N 1
ATOM 1420 C CA . THR A 1 183 ? 5.657 8.943 11.379 1.00 96.12 183 THR A CA 1
ATOM 1421 C C . THR A 1 183 ? 4.676 9.421 12.447 1.00 96.12 183 THR A C 1
ATOM 1423 O O . THR A 1 183 ? 5.018 9.443 13.630 1.00 96.12 183 THR A O 1
ATOM 1426 N N . LEU A 1 184 ? 3.453 9.768 12.048 1.00 95.06 184 LEU A N 1
ATOM 1427 C CA . LEU A 1 184 ? 2.387 10.201 12.947 1.00 95.06 184 LEU A CA 1
ATOM 1428 C C . LEU A 1 184 ? 1.665 9.025 13.622 1.00 95.06 184 LEU A C 1
ATOM 1430 O O . LEU A 1 184 ? 1.116 9.193 14.712 1.00 95.06 184 LEU A O 1
ATOM 1434 N N . MET A 1 185 ? 1.704 7.826 13.032 1.00 92.56 185 MET A N 1
ATOM 1435 C CA . MET A 1 185 ? 1.195 6.603 13.658 1.00 92.56 185 MET A CA 1
ATOM 1436 C C . MET A 1 185 ? 2.047 6.229 14.881 1.00 92.56 185 MET A C 1
ATOM 1438 O O . MET A 1 185 ? 3.031 5.484 14.792 1.00 92.56 185 MET A O 1
ATOM 1442 N N . ARG A 1 186 ? 1.666 6.752 16.051 1.00 80.75 186 ARG A N 1
ATOM 1443 C CA . ARG A 1 186 ? 2.259 6.381 17.345 1.00 80.75 186 ARG A CA 1
ATOM 1444 C C . ARG A 1 186 ? 2.114 4.868 17.609 1.00 80.75 186 ARG A C 1
ATOM 1446 O O . ARG A 1 186 ? 1.156 4.282 17.095 1.00 80.75 186 ARG A O 1
ATOM 1453 N N . PRO A 1 187 ? 3.068 4.256 18.343 1.00 63.94 187 PRO A N 1
ATOM 1454 C CA . PRO A 1 187 ? 2.962 2.871 18.805 1.00 63.94 187 PRO A CA 1
ATOM 1455 C C . PRO A 1 187 ? 1.685 2.617 19.605 1.00 63.94 187 PRO A C 1
ATOM 1457 O O . PRO A 1 187 ? 1.251 3.553 20.316 1.00 63.94 187 PRO A O 1
#

Sequence (187 aa):
MFASQHFISLAVLIISGDALTPESSPSCANGPTEFCRHVLFTHEANRAALKHLNEIDGRNGIKRLTQADTLVLALLNETDSTRFRVLLKQTLEAQLGALVMAKVDCFSRKESIDPDEEATCSLIYIDIGLGIVDLMEAIIAVETDKSDKATFQRLYDKIFEEHFVGRVQFPARIHVTGTEILTLMRP

pLDDT: mean 85.79, std 17.52, range [40.84, 98.69]

Secondary structure (DSSP, 8-state):
----------------------------TTS-HHHHHHHHHHHHHHHHHHHHHHHTT-HHHHHHHHHHHHHHHHHHT---GGGHHHHHHHHHHHHHHHHHHHHHHHH--SSPPPHHHHHHHHHHHHHHHHHHHHHHHHHHHH---HHHHHHHHHHHHHHHHGGGG-GGGHHHHHHHHHHHHHHH---

Organism: Nippostrongylus brasiliensis (NCBI:txid27835)